Protein AF-0000000086735478 (afdb_homodimer)

InterPro domains:
  IPR001024 PLAT/LH2 domain [PS50095] (5-130)
  IPR010417 Embryo-specific ATS3 [PF06232] (2-102)
  IPR036392 PLAT/LH2 domain superfamily [SSF49723] (6-119)

Structure (mmCIF, N/CA/C/O backbone):
data_AF-0000000086735478-model_v1
#
loop_
_entity.id
_entity.type
_entity.pdbx_description
1 polymer 'PLAT domain-containing protein'
#
loop_
_atom_site.group_PDB
_atom_site.id
_atom_site.type_symbol
_atom_site.label_atom_id
_atom_site.label_alt_id
_atom_site.label_comp_id
_atom_site.label_asym_id
_atom_site.label_entity_id
_atom_site.label_seq_id
_atom_site.pdbx_PDB_ins_code
_atom_site.Cartn_x
_atom_site.Cartn_y
_atom_site.Cartn_z
_atom_site.occupancy
_atom_site.B_iso_or_equiv
_atom_site.auth_seq_id
_atom_site.auth_comp_id
_atom_site.auth_asym_id
_atom_site.auth_atom_id
_atom_site.pdbx_PDB_model_num
ATOM 1 N N . MET A 1 1 ? -0.388 16.641 -13.477 1 42.75 1 MET A N 1
ATOM 2 C CA . MET A 1 1 ? 0.413 15.422 -13.461 1 42.75 1 MET A CA 1
ATOM 3 C C . MET A 1 1 ? -0.373 14.258 -12.859 1 42.75 1 MET A C 1
ATOM 5 O O . MET A 1 1 ? -1.05 14.422 -11.844 1 42.75 1 MET A O 1
ATOM 9 N N . LYS A 1 2 ? -0.812 13.266 -13.602 1 58.34 2 LYS A N 1
ATOM 10 C CA . LYS A 1 2 ? -1.69 12.188 -13.164 1 58.34 2 LYS A CA 1
ATOM 11 C C . LYS A 1 2 ? -1.08 11.422 -11.992 1 58.34 2 LYS A C 1
ATOM 13 O O . LYS A 1 2 ? 0.085 11.023 -12.039 1 58.34 2 LYS A O 1
ATOM 18 N N . ASN A 1 3 ? -1.671 11.516 -10.867 1 76.06 3 ASN A N 1
ATOM 19 C CA . ASN A 1 3 ? -1.185 10.828 -9.68 1 76.06 3 ASN A CA 1
ATOM 20 C C . ASN A 1 3 ? -1.188 9.312 -9.859 1 76.06 3 ASN A C 1
ATOM 22 O O . ASN A 1 3 ? -2.119 8.758 -10.453 1 76.06 3 ASN A O 1
ATOM 26 N N . ASP A 1 4 ? -0.007 8.812 -9.633 1 93 4 ASP A N 1
ATOM 27 C CA . ASP A 1 4 ? 0.104 7.359 -9.688 1 93 4 ASP A CA 1
ATOM 28 C C . ASP A 1 4 ? -0.516 6.719 -8.445 1 93 4 ASP A C 1
ATOM 30 O O . ASP A 1 4 ? -0.692 7.375 -7.422 1 93 4 ASP A O 1
ATOM 34 N N . CYS A 1 5 ? -0.979 5.539 -8.672 1 98.06 5 CYS A N 1
ATOM 35 C CA . CYS A 1 5 ? -1.417 4.688 -7.57 1 98.06 5 CYS A CA 1
ATOM 36 C C . CYS A 1 5 ? -0.283 3.791 -7.09 1 98.06 5 CYS A C 1
ATOM 38 O O . CYS A 1 5 ? 0.754 3.688 -7.746 1 98.06 5 CYS A O 1
ATOM 40 N N . VAL A 1 6 ? -0.454 3.338 -5.879 1 98.62 6 VAL A N 1
ATOM 41 C CA . VAL A 1 6 ? 0.533 2.424 -5.316 1 98.62 6 VAL A CA 1
ATOM 42 C C . VAL A 1 6 ? -0.06 1.02 -5.219 1 98.62 6 VAL A C 1
ATOM 44 O O . VAL A 1 6 ? -1.221 0.854 -4.836 1 98.62 6 VAL A O 1
ATOM 47 N N . TYR A 1 7 ? 0.669 0.067 -5.602 1 98.75 7 TYR A N 1
ATOM 48 C CA . TYR A 1 7 ? 0.316 -1.345 -5.508 1 98.75 7 TYR A CA 1
ATOM 49 C C . TYR A 1 7 ? 1.282 -2.09 -4.594 1 98.75 7 TYR A C 1
ATOM 51 O O . TYR A 1 7 ? 2.5 -1.943 -4.719 1 98.75 7 TYR A O 1
ATOM 59 N N . THR A 1 8 ? 0.747 -2.803 -3.664 1 98.75 8 THR A N 1
ATOM 60 C CA . THR A 1 8 ? 1.515 -3.691 -2.799 1 98.75 8 THR A CA 1
ATOM 61 C C . THR A 1 8 ? 1.187 -5.152 -3.096 1 98.75 8 THR A C 1
ATOM 63 O O . THR A 1 8 ? 0.015 -5.527 -3.174 1 98.75 8 THR A O 1
ATOM 66 N N . LEU A 1 9 ? 2.203 -5.93 -3.303 1 98.88 9 LEU A N 1
ATOM 67 C CA . LEU A 1 9 ? 2.02 -7.344 -3.607 1 98.88 9 LEU A CA 1
ATOM 68 C C . LEU A 1 9 ? 2.697 -8.219 -2.559 1 98.88 9 LEU A C 1
ATOM 70 O O . LEU A 1 9 ? 3.918 -8.164 -2.393 1 98.88 9 LEU A O 1
ATOM 74 N N . TYR A 1 10 ? 1.947 -9 -1.764 1 98.62 10 TYR A N 1
ATOM 75 C CA . TYR A 1 10 ? 2.477 -10.133 -1.017 1 98.62 10 TYR A CA 1
ATOM 76 C C . TYR A 1 10 ? 2.516 -11.391 -1.885 1 98.62 10 TYR A C 1
ATOM 78 O O . TYR A 1 10 ? 1.485 -11.82 -2.408 1 98.62 10 TYR A O 1
ATOM 86 N N . VAL A 1 11 ? 3.686 -11.898 -2.055 1 98.69 11 VAL A N 1
ATOM 87 C CA . VAL A 1 11 ? 3.881 -13.055 -2.916 1 98.69 11 VAL A CA 1
ATOM 88 C C . VAL A 1 11 ? 4.352 -14.25 -2.082 1 98.69 11 VAL A C 1
ATOM 90 O O . VAL A 1 11 ? 5.422 -14.203 -1.472 1 98.69 11 VAL A O 1
ATOM 93 N N . LYS A 1 12 ? 3.584 -15.281 -2.137 1 98.31 12 LYS A N 1
ATOM 94 C CA . LYS A 1 12 ? 3.916 -16.5 -1.401 1 98.31 12 LYS A CA 1
ATOM 95 C C . LYS A 1 12 ? 4.457 -17.578 -2.336 1 98.31 12 LYS A C 1
ATOM 97 O O . LYS A 1 12 ? 3.746 -18.047 -3.225 1 98.31 12 LYS A O 1
ATOM 102 N N . THR A 1 13 ? 5.738 -17.906 -2.104 1 98.5 13 THR A N 1
ATOM 103 C CA . THR A 1 13 ? 6.32 -19.062 -2.785 1 98.5 13 THR A CA 1
ATOM 104 C C . THR A 1 13 ? 6 -20.344 -2.037 1 98.5 13 THR A C 1
ATOM 106 O O . THR A 1 13 ? 6.059 -20.391 -0.806 1 98.5 13 THR A O 1
ATOM 109 N N . GLY A 1 14 ? 5.672 -21.375 -2.752 1 97.88 14 GLY A N 1
ATOM 110 C CA . GLY A 1 14 ? 5.27 -22.641 -2.143 1 97.88 14 GLY A CA 1
ATOM 111 C C . GLY A 1 14 ? 6.402 -23.344 -1.42 1 97.88 14 GLY A C 1
ATOM 112 O O . GLY A 1 14 ? 7.547 -22.875 -1.459 1 97.88 14 GLY A O 1
ATOM 113 N N . TRP A 1 15 ? 6.031 -24.453 -0.793 1 96.75 15 TRP A N 1
ATOM 114 C CA . TRP A 1 15 ? 6.961 -25.172 0.061 1 96.75 15 TRP A CA 1
ATOM 115 C C . TRP A 1 15 ? 7.527 -26.391 -0.664 1 96.75 15 TRP A C 1
ATOM 117 O O . TRP A 1 15 ? 8.305 -27.156 -0.091 1 96.75 15 TRP A O 1
ATOM 127 N N . MET A 1 16 ? 7.117 -26.547 -1.842 1 95.31 16 MET A N 1
ATOM 128 C CA . MET A 1 16 ? 7.594 -27.719 -2.582 1 95.31 16 MET A CA 1
ATOM 129 C C . MET A 1 16 ? 9.102 -27.656 -2.781 1 95.31 16 MET A C 1
ATOM 131 O O . MET A 1 16 ? 9.688 -26.578 -2.773 1 95.31 16 MET A O 1
ATOM 135 N N . MET A 1 17 ? 9.695 -28.859 -2.92 1 94.44 17 MET A N 1
ATOM 136 C CA . MET A 1 17 ? 11.125 -28.922 -3.186 1 94.44 17 MET A CA 1
ATOM 137 C C . MET A 1 17 ? 11.477 -28.141 -4.445 1 94.44 17 MET A C 1
ATOM 139 O O . MET A 1 17 ? 10.812 -28.266 -5.473 1 94.44 17 MET A O 1
ATOM 143 N N . LYS A 1 18 ? 12.484 -27.281 -4.348 1 94.81 18 LYS A N 1
ATOM 144 C CA . LYS A 1 18 ? 13.031 -26.5 -5.457 1 94.81 18 LYS A CA 1
ATOM 145 C C . LYS A 1 18 ? 12.008 -25.5 -5.973 1 94.81 18 LYS A C 1
ATOM 147 O O . LYS A 1 18 ? 12 -25.172 -7.16 1 94.81 18 LYS A O 1
ATOM 152 N N . ALA A 1 19 ? 11.07 -25.125 -5.098 1 97.38 19 ALA A N 1
ATOM 153 C CA . ALA A 1 19 ? 9.984 -24.234 -5.504 1 97.38 19 ALA A CA 1
ATOM 154 C C . ALA A 1 19 ? 10.484 -22.812 -5.715 1 97.38 19 ALA A C 1
ATOM 156 O O . ALA A 1 19 ? 9.773 -21.969 -6.262 1 97.38 19 ALA A O 1
ATOM 157 N N . GLY A 1 20 ? 11.703 -22.438 -5.23 1 97.81 20 GLY A N 1
ATOM 158 C CA . GLY A 1 20 ? 12.234 -21.094 -5.34 1 97.81 20 GLY A CA 1
ATOM 159 C C . GLY A 1 20 ? 12.867 -20.812 -6.691 1 97.81 20 GLY A C 1
ATOM 160 O O . GLY A 1 20 ? 13.133 -21.734 -7.465 1 97.81 20 GLY A O 1
ATOM 161 N N . THR A 1 21 ? 13.062 -19.5 -6.957 1 97.69 21 THR A N 1
ATOM 162 C CA . THR A 1 21 ? 13.688 -19.125 -8.219 1 97.69 21 THR A CA 1
ATOM 163 C C . THR A 1 21 ? 14.508 -17.859 -8.062 1 97.69 21 THR A C 1
ATOM 165 O O . THR A 1 21 ? 14.258 -17.062 -7.152 1 97.69 21 THR A O 1
ATOM 168 N N . ASP A 1 22 ? 15.438 -17.734 -8.945 1 96.81 22 ASP A N 1
ATOM 169 C CA . ASP A 1 22 ? 16.141 -16.469 -9.102 1 96.81 22 ASP A CA 1
ATOM 170 C C . ASP A 1 22 ? 15.82 -15.812 -10.438 1 96.81 22 ASP A C 1
ATOM 172 O O . ASP A 1 22 ? 16.453 -14.828 -10.828 1 96.81 22 ASP A O 1
ATOM 176 N N . SER A 1 23 ? 14.852 -16.391 -11.133 1 97.94 23 SER A N 1
ATOM 177 C CA . SER A 1 23 ? 14.43 -15.836 -12.414 1 97.94 23 SER A CA 1
ATOM 178 C C . SER A 1 23 ? 13.766 -14.477 -12.234 1 97.94 23 SER A C 1
ATOM 180 O O . SER A 1 23 ? 13.375 -14.109 -11.125 1 97.94 23 SER A O 1
ATOM 182 N N . ARG A 1 24 ? 13.672 -13.766 -13.352 1 97.75 24 ARG A N 1
ATOM 183 C CA . ARG A 1 24 ? 12.961 -12.492 -13.359 1 97.75 24 ARG A CA 1
ATOM 184 C C . ARG A 1 24 ? 11.453 -12.711 -13.445 1 97.75 24 ARG A C 1
ATOM 186 O O . ARG A 1 24 ? 10.977 -13.445 -14.312 1 97.75 24 ARG A O 1
ATOM 193 N N . ILE A 1 25 ? 10.789 -12.078 -12.516 1 98.69 25 ILE A N 1
ATOM 194 C CA . ILE A 1 25 ? 9.344 -12.211 -12.461 1 98.69 25 ILE A CA 1
ATOM 195 C C . ILE A 1 25 ? 8.688 -10.898 -12.883 1 98.69 25 ILE A C 1
ATOM 197 O O . ILE A 1 25 ? 9.031 -9.836 -12.375 1 98.69 25 ILE A O 1
ATOM 201 N N . SER A 1 26 ? 7.77 -10.938 -13.828 1 98.88 26 SER A N 1
ATOM 202 C CA . SER A 1 26 ? 6.977 -9.781 -14.242 1 98.88 26 SER A CA 1
ATOM 203 C C . SER A 1 26 ? 5.492 -10.008 -13.969 1 98.88 26 SER A C 1
ATOM 205 O O . SER A 1 26 ? 5.035 -11.148 -13.898 1 98.88 26 SER A O 1
ATOM 207 N N . VAL A 1 27 ? 4.773 -8.891 -13.828 1 98.94 27 VAL A N 1
ATOM 208 C CA . VAL A 1 27 ? 3.355 -8.953 -13.484 1 98.94 27 VAL A CA 1
ATOM 209 C C . VAL A 1 27 ? 2.576 -7.945 -14.32 1 98.94 27 VAL A C 1
ATOM 211 O O . VAL A 1 27 ? 3.037 -6.82 -14.539 1 98.94 27 VAL A O 1
ATOM 214 N N . VAL A 1 28 ? 1.463 -8.367 -14.758 1 98.88 28 VAL A N 1
ATOM 215 C CA . VAL A 1 28 ? 0.445 -7.457 -15.281 1 98.88 28 VAL A CA 1
ATOM 216 C C . VAL A 1 28 ? -0.828 -7.578 -14.445 1 98.88 28 VAL A C 1
ATOM 218 O O . VAL A 1 28 ? -1.359 -8.68 -14.266 1 98.88 28 VAL A O 1
ATOM 221 N N . LEU A 1 29 ? -1.268 -6.48 -13.969 1 98.81 29 LEU A N 1
ATOM 222 C CA . LEU A 1 29 ? -2.555 -6.395 -13.289 1 98.81 29 LEU A CA 1
ATOM 223 C C . LEU A 1 29 ? -3.594 -5.715 -14.172 1 98.81 29 LEU A C 1
ATOM 225 O O . LEU A 1 29 ? -3.285 -4.746 -14.867 1 98.81 29 LEU A O 1
ATOM 229 N N . GLY A 1 30 ? -4.785 -6.242 -14.086 1 98.38 30 GLY A N 1
ATOM 230 C CA . GLY A 1 30 ? -5.871 -5.652 -14.852 1 98.38 30 GLY A CA 1
ATOM 231 C C . GLY A 1 30 ? -7.145 -5.469 -14.039 1 98.38 30 GLY A C 1
ATOM 232 O O . GLY A 1 30 ? -7.352 -6.148 -13.039 1 98.38 30 GLY A O 1
ATOM 233 N N . ASP A 1 31 ? -7.965 -4.465 -14.523 1 97.19 31 ASP A N 1
ATOM 234 C CA . ASP A 1 31 ? -9.273 -4.258 -13.914 1 97.19 31 ASP A CA 1
ATOM 235 C C . ASP A 1 31 ? -10.398 -4.613 -14.875 1 97.19 31 ASP A C 1
ATOM 237 O O . ASP A 1 31 ? -10.141 -5.098 -15.984 1 97.19 31 ASP A O 1
ATOM 241 N N . SER A 1 32 ? -11.664 -4.48 -14.438 1 95.94 32 SER A N 1
ATOM 242 C CA . SER A 1 32 ? -12.828 -4.906 -15.203 1 95.94 32 SER A CA 1
ATOM 243 C C . SER A 1 32 ? -13.109 -3.953 -16.359 1 95.94 32 SER A C 1
ATOM 245 O O . SER A 1 32 ? -13.906 -4.266 -17.25 1 95.94 32 SER A O 1
ATOM 247 N N . PHE A 1 33 ? -12.398 -2.822 -16.359 1 95.75 33 PHE A N 1
ATOM 248 C CA . PHE A 1 33 ? -12.609 -1.829 -17.406 1 95.75 33 PHE A CA 1
ATOM 249 C C . PHE A 1 33 ? -11.594 -1.992 -18.531 1 95.75 33 PHE A C 1
ATOM 251 O O . PHE A 1 33 ? -11.562 -1.201 -19.469 1 95.75 33 PHE A O 1
ATOM 258 N N . GLY A 1 34 ? -10.703 -2.928 -18.375 1 95.88 34 GLY A N 1
ATOM 259 C CA . GLY A 1 34 ? -9.727 -3.207 -19.422 1 95.88 34 GLY A CA 1
ATOM 260 C C . GLY A 1 34 ? -8.43 -2.443 -19.25 1 95.88 34 GLY A C 1
ATOM 261 O O . GLY A 1 34 ? -7.555 -2.484 -20.109 1 95.88 34 GLY A O 1
ATOM 262 N N . ARG A 1 35 ? -8.312 -1.727 -18.188 1 97.75 35 ARG A N 1
ATOM 263 C CA . ARG A 1 35 ? -7.07 -1.024 -17.891 1 97.75 35 ARG A CA 1
ATOM 264 C C . ARG A 1 35 ? -6.066 -1.948 -17.203 1 97.75 35 ARG A C 1
ATOM 266 O O . ARG A 1 35 ? -6.453 -2.951 -16.594 1 97.75 35 ARG A O 1
ATOM 273 N N . SER A 1 36 ? -4.738 -1.587 -17.297 1 98.19 36 SER A N 1
ATOM 274 C CA . SER A 1 36 ? -3.742 -2.504 -16.75 1 98.19 36 SER A CA 1
ATOM 275 C C . SER A 1 36 ? -2.537 -1.748 -16.203 1 98.19 36 SER A C 1
ATOM 277 O O . SER A 1 36 ? -2.33 -0.577 -16.531 1 98.19 36 SER A O 1
ATOM 279 N N . VAL A 1 37 ? -1.836 -2.365 -15.289 1 98.25 37 VAL A N 1
ATOM 280 C CA . VAL A 1 37 ? -0.531 -1.964 -14.781 1 98.25 37 VAL A CA 1
ATOM 281 C C . VAL A 1 37 ? 0.503 -3.043 -15.094 1 98.25 37 VAL A C 1
ATOM 283 O O . VAL A 1 37 ? 0.278 -4.227 -14.828 1 98.25 37 VAL A O 1
ATOM 286 N N . TRP A 1 38 ? 1.574 -2.604 -15.703 1 98.5 38 TRP A N 1
ATOM 287 C CA . TRP A 1 38 ? 2.645 -3.537 -16.031 1 98.5 38 TRP A CA 1
ATOM 288 C C . TRP A 1 38 ? 3.848 -3.334 -15.125 1 98.5 38 TRP A C 1
ATOM 290 O O . TRP A 1 38 ? 4.359 -2.219 -15 1 98.5 38 TRP A O 1
ATOM 300 N N . ILE A 1 39 ? 4.297 -4.434 -14.469 1 98.5 39 ILE A N 1
ATOM 301 C CA . ILE A 1 39 ? 5.496 -4.484 -13.641 1 98.5 39 ILE A CA 1
ATOM 302 C C . ILE A 1 39 ? 6.531 -5.402 -14.289 1 98.5 39 ILE A C 1
ATOM 304 O O . ILE A 1 39 ? 6.523 -6.613 -14.07 1 98.5 39 ILE A O 1
ATOM 308 N N . PRO A 1 40 ? 7.492 -4.824 -14.969 1 98.38 40 PRO A N 1
ATOM 309 C CA . PRO A 1 40 ? 8.375 -5.652 -15.781 1 98.38 40 PRO A CA 1
ATOM 310 C C . PRO A 1 40 ? 9.336 -6.496 -14.945 1 98.38 40 PRO A C 1
ATOM 312 O O . PRO A 1 40 ? 9.789 -7.551 -15.391 1 98.38 40 PRO A O 1
ATOM 315 N N . GLU A 1 41 ? 9.719 -5.992 -13.797 1 98.44 41 GLU A N 1
ATOM 316 C CA . GLU A 1 41 ? 10.594 -6.695 -12.867 1 98.44 41 GLU A CA 1
ATOM 317 C C . GLU A 1 41 ? 10.156 -6.469 -11.422 1 98.44 41 GLU A C 1
ATOM 319 O O . GLU A 1 41 ? 10.438 -5.418 -10.836 1 98.44 41 GLU A O 1
ATOM 324 N N . LEU A 1 42 ? 9.539 -7.492 -10.844 1 98.62 42 LEU A N 1
ATOM 325 C CA . LEU A 1 42 ?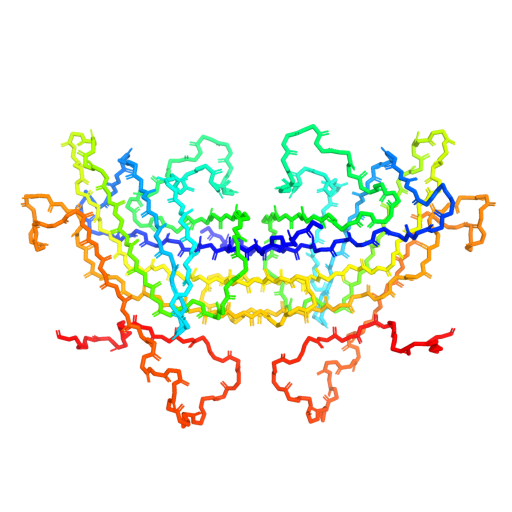 8.883 -7.348 -9.547 1 98.62 42 LEU A CA 1
ATOM 326 C C . LEU A 1 42 ? 9.898 -7.023 -8.453 1 98.62 42 LEU A C 1
ATOM 328 O O . LEU A 1 42 ? 9.609 -6.238 -7.551 1 98.62 42 LEU A O 1
ATOM 332 N N . ARG A 1 43 ? 11.125 -7.516 -8.555 1 97.94 43 ARG A N 1
ATOM 333 C CA . ARG A 1 43 ? 12.148 -7.289 -7.543 1 97.94 43 ARG A CA 1
ATOM 334 C C . ARG A 1 43 ? 12.484 -5.809 -7.422 1 97.94 43 ARG A C 1
ATOM 336 O O . ARG A 1 43 ? 12.914 -5.344 -6.363 1 97.94 43 ARG A O 1
ATOM 343 N N . SER A 1 44 ? 12.344 -5.078 -8.492 1 97 44 SER A N 1
ATOM 344 C CA . SER A 1 44 ? 12.625 -3.648 -8.461 1 97 44 SER A CA 1
ATOM 345 C C . SER A 1 44 ? 11.688 -2.924 -7.5 1 97 44 SER A C 1
ATOM 347 O O . SER A 1 44 ? 11.953 -1.788 -7.102 1 97 44 SER A O 1
ATOM 349 N N . TRP A 1 45 ? 10.578 -3.611 -7.117 1 98.06 45 TRP A N 1
ATOM 350 C CA . TRP A 1 45 ? 9.609 -3.07 -6.164 1 98.06 45 TRP A CA 1
ATOM 351 C C . TRP A 1 45 ? 9.812 -3.678 -4.781 1 98.06 45 TRP A C 1
ATOM 353 O O . TRP A 1 45 ? 8.961 -3.529 -3.898 1 98.06 45 TRP A O 1
ATOM 363 N N . GLY A 1 46 ? 10.891 -4.367 -4.547 1 97.88 46 GLY A N 1
ATOM 364 C CA . GLY A 1 46 ? 11.086 -5.125 -3.32 1 97.88 46 GLY A CA 1
ATOM 365 C C . GLY A 1 46 ? 11.172 -4.25 -2.084 1 97.88 46 GLY A C 1
ATOM 366 O O . GLY A 1 46 ? 11.836 -3.211 -2.1 1 97.88 46 GLY A O 1
ATOM 367 N N . LEU A 1 47 ? 10.523 -4.758 -0.975 1 97.44 47 LEU A N 1
ATOM 368 C CA . LEU A 1 47 ? 10.57 -4.035 0.292 1 97.44 47 LEU A CA 1
ATOM 369 C C . LEU A 1 47 ? 11.312 -4.84 1.351 1 97.44 47 LEU A C 1
ATOM 371 O O . LEU A 1 47 ? 11.391 -4.426 2.51 1 97.44 47 LEU A O 1
ATOM 375 N N . MET A 1 48 ? 11.805 -5.98 0.965 1 96.56 48 MET A N 1
ATOM 376 C CA . MET A 1 48 ? 12.547 -6.789 1.929 1 96.56 48 MET A CA 1
ATOM 377 C C . MET A 1 48 ? 13.898 -6.156 2.236 1 96.56 48 MET A C 1
ATOM 379 O O . MET A 1 48 ? 14.391 -5.324 1.473 1 96.56 48 MET A O 1
ATOM 383 N N . PRO A 1 49 ? 14.414 -6.531 3.393 1 91.88 49 PRO A N 1
ATOM 384 C CA . PRO A 1 49 ? 15.727 -5.965 3.727 1 91.88 49 PRO A CA 1
ATOM 385 C C . PRO A 1 49 ? 16.781 -6.258 2.664 1 91.88 49 PRO A C 1
ATOM 387 O O . PRO A 1 49 ? 16.578 -7.129 1.813 1 91.88 49 PRO A O 1
ATOM 390 N N . TYR A 1 50 ? 17.797 -5.57 2.891 1 89.69 50 TYR A N 1
ATOM 391 C CA . TYR A 1 50 ? 18.938 -5.719 1.981 1 89.69 50 TYR A CA 1
ATOM 392 C C . TYR A 1 50 ? 19.422 -7.164 1.947 1 89.69 50 TYR A C 1
ATOM 394 O O . TYR A 1 50 ? 19.469 -7.832 2.982 1 89.69 50 TYR A O 1
ATOM 402 N N . ALA A 1 51 ? 19.797 -7.703 0.803 1 92.19 51 ALA A N 1
ATOM 403 C CA . ALA A 1 51 ? 20.422 -9 0.562 1 92.19 51 ALA A CA 1
ATOM 404 C C . ALA A 1 51 ? 19.375 -10.125 0.619 1 92.19 51 ALA A C 1
ATOM 406 O O . ALA A 1 51 ? 19.734 -11.305 0.521 1 92.19 51 ALA A O 1
ATOM 407 N N . HIS A 1 52 ? 18.109 -9.711 0.944 1 94.88 52 HIS A N 1
ATOM 408 C CA . HIS A 1 52 ? 17.078 -10.734 0.937 1 94.88 52 HIS A CA 1
ATOM 409 C C . HIS A 1 52 ? 17.047 -11.484 -0.392 1 94.88 52 HIS A C 1
ATOM 411 O O . HIS A 1 52 ? 17.141 -10.867 -1.457 1 94.88 52 HIS A O 1
ATOM 417 N N . ASP A 1 53 ? 16.969 -12.805 -0.34 1 96.56 53 ASP A N 1
ATOM 418 C CA . ASP A 1 53 ? 16.812 -13.625 -1.534 1 96.56 53 ASP A CA 1
ATOM 419 C C . ASP A 1 53 ? 15.336 -13.891 -1.832 1 96.56 53 ASP A C 1
ATOM 421 O O . ASP A 1 53 ? 14.719 -14.758 -1.207 1 96.56 53 ASP A O 1
ATOM 425 N N . TYR A 1 54 ? 14.812 -13.188 -2.777 1 97.44 54 TYR A N 1
ATOM 426 C CA . TYR A 1 54 ? 13.383 -13.227 -3.086 1 97.44 54 TYR A CA 1
ATOM 427 C C . TYR A 1 54 ? 12.992 -14.562 -3.713 1 97.44 54 TYR A C 1
ATOM 429 O O . TYR A 1 54 ? 13.844 -15.258 -4.285 1 97.44 54 TYR A O 1
ATOM 437 N N . PHE A 1 55 ? 11.688 -14.938 -3.568 1 98.19 55 PHE A N 1
ATOM 438 C CA . PHE A 1 55 ? 11.008 -16.047 -4.234 1 98.19 55 PHE A CA 1
ATOM 439 C C . PHE A 1 55 ? 11.609 -17.375 -3.816 1 98.19 55 PHE A C 1
ATOM 441 O O . PHE A 1 55 ? 11.641 -18.328 -4.609 1 98.19 55 PHE A O 1
ATOM 448 N N . GLU A 1 56 ? 12.258 -17.422 -2.678 1 97.62 56 GLU A N 1
ATOM 449 C CA . GLU A 1 56 ? 12.758 -18.688 -2.164 1 97.62 56 GLU A CA 1
ATOM 450 C C . GLU A 1 56 ? 11.617 -19.547 -1.618 1 97.62 56 GLU A C 1
ATOM 452 O O . GLU A 1 56 ? 10.57 -19.031 -1.224 1 97.62 56 GLU A O 1
ATOM 457 N N . ARG A 1 57 ? 11.883 -20.766 -1.573 1 97.31 57 ARG A N 1
ATOM 458 C CA . ARG A 1 57 ? 10.906 -21.75 -1.093 1 97.31 57 ARG A CA 1
ATOM 459 C C . ARG A 1 57 ? 10.328 -21.328 0.255 1 97.31 57 ARG A C 1
ATOM 461 O O . ARG A 1 57 ? 11.078 -21.062 1.2 1 97.31 57 ARG A O 1
ATOM 468 N N . GLY A 1 58 ? 9 -21.266 0.286 1 97.44 58 GLY A N 1
ATOM 469 C CA . GLY A 1 58 ? 8.305 -21 1.536 1 97.44 58 GLY A CA 1
ATOM 470 C C . GLY A 1 58 ? 8.258 -19.516 1.891 1 97.44 58 GLY A C 1
ATOM 471 O O . GLY A 1 58 ? 7.562 -19.125 2.824 1 97.44 58 GLY A O 1
ATOM 472 N N . ASN A 1 59 ? 8.969 -18.688 1.133 1 96.81 59 ASN A N 1
ATOM 473 C CA . ASN A 1 59 ? 9.07 -17.266 1.458 1 96.81 59 ASN A CA 1
ATOM 474 C C . ASN A 1 59 ? 7.75 -16.547 1.216 1 96.81 59 ASN A C 1
ATOM 476 O O . ASN A 1 59 ? 7.004 -16.891 0.302 1 96.81 59 ASN A O 1
ATOM 480 N N . LEU A 1 60 ? 7.418 -15.688 2.066 1 97.94 60 LEU A N 1
ATOM 481 C CA . LEU A 1 60 ? 6.477 -14.602 1.801 1 97.94 60 LEU A CA 1
ATOM 482 C C . LEU A 1 60 ? 7.215 -13.289 1.558 1 97.94 60 LEU A C 1
ATOM 484 O O . LEU A 1 60 ? 7.742 -12.688 2.494 1 97.94 60 LEU A O 1
ATOM 488 N N . ASP A 1 61 ? 7.273 -12.836 0.331 1 98.12 61 ASP A N 1
ATOM 489 C CA . ASP A 1 61 ? 7.945 -11.602 -0.055 1 98.12 61 ASP A CA 1
ATOM 490 C C . ASP A 1 61 ? 6.938 -10.477 -0.276 1 98.12 61 ASP A C 1
ATOM 492 O O . ASP A 1 61 ? 5.793 -10.727 -0.654 1 98.12 61 ASP A O 1
ATOM 496 N N . VAL A 1 62 ? 7.391 -9.273 -0.064 1 98.5 62 VAL A N 1
ATOM 497 C CA . VAL A 1 62 ? 6.48 -8.156 -0.288 1 98.5 62 VAL A CA 1
ATOM 498 C C . VAL A 1 62 ? 7.152 -7.109 -1.177 1 98.5 62 VAL A C 1
ATOM 500 O O . VAL A 1 62 ? 8.359 -6.879 -1.068 1 98.5 62 VAL A O 1
ATOM 503 N N . PHE A 1 63 ? 6.402 -6.531 -2.02 1 98.56 63 PHE A N 1
ATOM 504 C CA . PHE A 1 63 ? 6.785 -5.539 -3.018 1 98.56 63 PHE A CA 1
ATOM 505 C C . PHE A 1 63 ? 5.824 -4.355 -2.998 1 98.56 63 PHE A C 1
ATOM 507 O O . PHE A 1 63 ? 4.633 -4.52 -2.732 1 98.56 63 PHE A O 1
ATOM 514 N N . SER A 1 64 ? 6.332 -3.209 -3.342 1 98.56 64 SER A N 1
ATOM 515 C CA . SER A 1 64 ? 5.473 -2.037 -3.477 1 98.56 64 SER A CA 1
ATOM 516 C C . SER A 1 64 ? 6.051 -1.04 -4.477 1 98.56 64 SER A C 1
ATOM 518 O O . SER A 1 64 ? 7.262 -0.802 -4.496 1 98.56 64 SER A O 1
ATOM 520 N N . GLY A 1 65 ? 5.164 -0.515 -5.273 1 98.06 65 GLY A N 1
ATOM 521 C CA . GLY A 1 65 ? 5.594 0.438 -6.285 1 98.06 65 GLY A CA 1
ATOM 522 C C . GLY A 1 65 ? 4.445 1.224 -6.887 1 98.06 65 GLY A C 1
ATOM 523 O O . GLY A 1 65 ? 3.279 0.967 -6.578 1 98.06 65 GLY A O 1
ATOM 524 N N . ARG A 1 66 ? 4.801 2.133 -7.711 1 97.94 66 ARG A N 1
ATOM 525 C CA . ARG A 1 66 ? 3.824 3.012 -8.344 1 97.94 66 ARG A CA 1
ATOM 526 C C . ARG A 1 66 ? 3.449 2.5 -9.734 1 97.94 66 ARG A C 1
ATOM 528 O O . ARG A 1 66 ? 4.285 1.934 -10.438 1 97.94 66 ARG A O 1
ATOM 535 N N . GLY A 1 67 ? 2.227 2.674 -10.086 1 97.25 67 GLY A N 1
ATOM 536 C CA . GLY A 1 67 ? 1.685 2.428 -11.414 1 97.25 67 GLY A CA 1
ATOM 537 C C . GLY A 1 67 ? 0.455 3.262 -11.719 1 97.25 67 GLY A C 1
ATOM 538 O O . GLY A 1 67 ? -0.084 3.93 -10.836 1 97.25 67 GLY A O 1
ATOM 539 N N . SER A 1 68 ? 0.121 3.215 -12.984 1 96.75 68 SER A N 1
ATOM 540 C CA . SER A 1 68 ? -1.092 3.93 -13.375 1 96.75 68 SER A CA 1
ATOM 541 C C . SER A 1 68 ? -2.285 3.49 -12.531 1 96.75 68 SER A C 1
ATOM 543 O O . SER A 1 68 ? -2.381 2.324 -12.141 1 96.75 68 SER A O 1
ATOM 545 N N . CYS A 1 69 ? -3.182 4.488 -12.305 1 96.94 69 CYS A N 1
ATOM 546 C CA . CYS A 1 69 ? -4.383 4.152 -11.539 1 96.94 69 CYS A CA 1
ATOM 547 C C . CYS A 1 69 ? -5.383 3.4 -12.406 1 96.94 69 CYS A C 1
ATOM 549 O O . CYS A 1 69 ? -5.797 3.895 -13.461 1 96.94 69 CYS A O 1
ATOM 551 N N . ILE A 1 70 ? -5.699 2.246 -11.945 1 96.69 70 ILE A N 1
ATOM 552 C CA . ILE A 1 70 ? -6.773 1.462 -12.555 1 96.69 70 ILE A CA 1
ATOM 553 C C . ILE A 1 70 ? -7.859 1.192 -11.516 1 96.69 70 ILE A C 1
ATOM 555 O O . ILE A 1 70 ? -7.789 1.69 -10.391 1 96.69 70 ILE A O 1
ATOM 559 N N . GLY A 1 71 ? -8.938 0.52 -11.906 1 93.81 71 GLY A N 1
ATOM 560 C CA . GLY A 1 71 ? -9.883 0.037 -10.906 1 93.81 71 GLY A CA 1
ATOM 561 C C . GLY A 1 71 ? -9.32 -1.073 -10.039 1 93.81 71 GLY A C 1
ATOM 562 O O . GLY A 1 71 ? -8.125 -1.356 -10.086 1 93.81 71 GLY A O 1
ATOM 563 N N . SER A 1 72 ? -10.117 -1.619 -9.203 1 93.81 72 SER A N 1
ATOM 564 C CA . SER A 1 72 ? -9.672 -2.75 -8.391 1 93.81 72 SER A CA 1
ATOM 565 C C . SER A 1 72 ? -9.117 -3.871 -9.266 1 93.81 72 SER A C 1
ATOM 567 O O . SER A 1 72 ? -9.805 -4.348 -10.18 1 93.81 72 SER A O 1
ATOM 569 N N . PRO A 1 73 ? -7.883 -4.215 -9.047 1 97.06 73 PRO A N 1
ATOM 570 C CA . PRO A 1 73 ? -7.34 -5.305 -9.867 1 97.06 73 PRO A CA 1
ATOM 571 C C . PRO A 1 73 ? -8.148 -6.594 -9.742 1 97.06 73 PRO A C 1
ATOM 573 O O . PRO A 1 73 ? -8.492 -7.008 -8.633 1 97.06 73 PRO A O 1
ATOM 576 N N . CYS A 1 74 ? -8.484 -7.203 -10.867 1 97.81 74 CYS A N 1
ATOM 577 C CA . CYS A 1 74 ? -9.227 -8.461 -10.836 1 97.81 74 CYS A CA 1
ATOM 578 C C . CYS A 1 74 ? -8.633 -9.461 -11.82 1 97.81 74 CYS A C 1
ATOM 580 O O . CYS A 1 74 ? -9.141 -10.578 -11.953 1 97.81 74 CYS A O 1
ATOM 582 N N . ARG A 1 75 ? -7.602 -9.078 -12.469 1 98.44 75 ARG A N 1
ATOM 583 C CA . ARG A 1 75 ? -6.883 -9.938 -13.391 1 98.44 75 ARG A CA 1
ATOM 584 C C . ARG A 1 75 ? -5.383 -9.914 -13.125 1 98.44 75 ARG A C 1
ATOM 586 O O . ARG A 1 75 ? -4.816 -8.852 -12.852 1 98.44 75 ARG A O 1
ATOM 593 N N . LEU A 1 76 ? -4.781 -11.109 -13.266 1 98.81 76 LEU A N 1
ATOM 594 C CA . LEU A 1 76 ? -3.348 -11.25 -13.039 1 98.81 76 LEU A CA 1
ATOM 595 C C . LEU A 1 76 ? -2.701 -12.07 -14.156 1 98.81 76 LEU A C 1
ATOM 597 O O . LEU A 1 76 ? -3.203 -13.133 -14.523 1 98.81 76 LEU A O 1
ATOM 601 N N . ASN A 1 77 ? -1.679 -11.523 -14.742 1 98.88 77 ASN A N 1
ATOM 602 C CA . ASN A 1 77 ? -0.723 -12.273 -15.547 1 98.88 77 ASN A CA 1
ATOM 603 C C . ASN A 1 77 ? 0.658 -12.297 -14.898 1 98.88 77 ASN A C 1
ATOM 605 O O . ASN A 1 77 ? 1.312 -11.266 -14.773 1 98.88 77 ASN A O 1
ATOM 609 N N . LEU A 1 78 ? 1.053 -13.461 -14.461 1 98.88 78 LEU A N 1
ATOM 610 C CA . LEU A 1 78 ? 2.332 -13.688 -13.805 1 98.88 78 LEU A CA 1
ATOM 611 C C . LEU A 1 78 ? 3.291 -14.438 -14.719 1 98.88 78 LEU A C 1
ATOM 613 O O . LEU A 1 78 ? 2.953 -15.508 -15.234 1 98.88 78 LEU A O 1
ATOM 617 N N . THR A 1 79 ? 4.488 -13.844 -14.898 1 98.88 79 THR A N 1
ATOM 618 C CA . THR A 1 79 ? 5.406 -14.469 -15.844 1 98.88 79 THR A CA 1
ATOM 619 C C . THR A 1 79 ? 6.809 -14.57 -15.258 1 98.88 79 THR A C 1
ATOM 621 O O . THR A 1 79 ? 7.332 -13.594 -14.711 1 98.88 79 THR A O 1
ATOM 624 N N . SER A 1 80 ? 7.375 -15.75 -15.312 1 98.62 80 SER A N 1
ATOM 625 C CA . SER A 1 80 ? 8.805 -15.953 -15.102 1 98.62 80 SER A CA 1
ATOM 626 C C . SER A 1 80 ? 9.562 -15.969 -16.422 1 98.62 80 SER A C 1
ATOM 628 O O . SER A 1 80 ? 9.094 -16.547 -17.406 1 98.62 80 SER A O 1
ATOM 630 N N . ASP A 1 81 ? 10.703 -15.367 -16.469 1 98 81 ASP A N 1
ATOM 631 C CA . ASP A 1 81 ? 11.43 -15.398 -17.734 1 98 81 ASP A CA 1
ATOM 632 C C . ASP A 1 81 ? 12.219 -16.688 -17.891 1 98 81 ASP A C 1
ATOM 634 O O . ASP A 1 81 ? 12.875 -16.906 -18.906 1 98 81 ASP A O 1
ATOM 638 N N . GLY A 1 82 ? 12.289 -17.453 -16.844 1 96.19 82 GLY A N 1
ATOM 639 C CA . GLY A 1 82 ? 12.922 -18.766 -16.906 1 96.19 82 GLY A CA 1
ATOM 640 C C . GLY A 1 82 ? 14.43 -18.688 -17.016 1 96.19 82 GLY A C 1
ATOM 641 O O . GLY A 1 82 ? 15.07 -19.641 -17.484 1 96.19 82 GLY A O 1
ATOM 642 N N . SER A 1 83 ? 15.023 -17.641 -16.594 1 93.06 83 SER A N 1
ATOM 643 C CA . SER A 1 83 ? 16.438 -17.406 -16.859 1 93.06 83 SER A CA 1
ATOM 644 C C . SER A 1 83 ? 17.328 -18.172 -15.883 1 93.06 83 SER A C 1
ATOM 646 O O . SER A 1 83 ? 18.516 -18.344 -16.125 1 93.06 83 SER A O 1
ATOM 648 N N . ASP A 1 84 ? 16.766 -18.594 -14.828 1 87.69 84 ASP A N 1
ATOM 649 C CA . ASP A 1 84 ? 17.547 -19.312 -13.828 1 87.69 84 ASP A CA 1
ATOM 650 C C . ASP A 1 84 ? 17.797 -20.75 -14.266 1 87.69 84 ASP A C 1
ATOM 652 O O . ASP A 1 84 ? 17.016 -21.312 -15.047 1 87.69 84 ASP A O 1
ATOM 656 N N . ARG A 1 85 ? 18.938 -21.438 -13.938 1 84.31 85 ARG A N 1
ATOM 657 C CA . ARG A 1 85 ? 19.25 -22.828 -14.273 1 84.31 85 ARG A CA 1
ATOM 658 C C . ARG A 1 85 ? 18.156 -23.766 -13.758 1 84.31 85 ARG A C 1
ATOM 660 O O . ARG A 1 85 ? 17.656 -24.609 -14.508 1 84.31 85 ARG A O 1
ATOM 667 N N . HIS A 1 86 ? 17.766 -23.75 -12.5 1 84.25 86 HIS A N 1
ATOM 668 C CA . HIS A 1 86 ? 16.594 -24.406 -11.945 1 84.25 86 HIS A CA 1
ATOM 669 C C . HIS A 1 86 ? 15.43 -23.422 -11.812 1 84.25 86 HIS A C 1
ATOM 671 O O . HIS A 1 86 ? 15.031 -23.078 -10.695 1 84.25 86 HIS A O 1
ATOM 677 N N . HIS A 1 87 ? 14.781 -23.297 -13.008 1 88.12 87 HIS A N 1
ATOM 678 C CA . HIS A 1 87 ? 14.023 -22.062 -13.148 1 88.12 87 HIS A CA 1
ATOM 679 C C . HIS A 1 87 ? 12.609 -22.234 -12.602 1 88.12 87 HIS A C 1
ATOM 681 O O . HIS A 1 87 ? 11.844 -21.266 -12.547 1 88.12 87 HIS A O 1
ATOM 687 N N . GLY A 1 88 ? 12.273 -23.5 -12.227 1 95.38 88 GLY A N 1
ATOM 688 C CA . GLY A 1 88 ? 10.914 -23.656 -11.727 1 95.38 88 GLY A CA 1
ATOM 689 C C . GLY A 1 88 ? 10.617 -22.812 -10.508 1 95.38 88 GLY A C 1
ATOM 690 O O . GLY A 1 88 ? 11.469 -22.641 -9.641 1 95.38 88 GLY A O 1
ATOM 691 N N . TRP A 1 89 ? 9.523 -22.328 -10.531 1 98.5 89 TRP A N 1
ATOM 692 C CA . TRP A 1 89 ? 9.023 -21.547 -9.398 1 98.5 89 TRP A CA 1
ATOM 693 C C . TRP A 1 89 ? 7.582 -21.922 -9.078 1 98.5 89 TRP A C 1
ATOM 695 O O . TRP A 1 89 ? 6.727 -21.938 -9.969 1 98.5 89 TRP A O 1
ATOM 705 N N . TYR A 1 90 ? 7.379 -22.297 -7.891 1 98.5 90 TYR A N 1
ATOM 706 C CA . TYR A 1 90 ? 5.996 -22.531 -7.484 1 98.5 90 TYR A CA 1
ATOM 707 C C . TYR A 1 90 ? 5.441 -21.328 -6.734 1 98.5 90 TYR A C 1
ATOM 709 O O . TYR A 1 90 ? 5.891 -21.016 -5.629 1 98.5 90 TYR A O 1
ATOM 717 N N . CYS A 1 91 ? 4.453 -20.703 -7.355 1 98.5 91 CYS A N 1
ATOM 718 C CA . CYS A 1 91 ? 3.781 -19.594 -6.688 1 98.5 91 CYS A CA 1
ATOM 719 C C . CYS A 1 91 ? 2.461 -20.047 -6.074 1 98.5 91 CYS A C 1
ATOM 721 O O . CYS A 1 91 ? 1.572 -20.516 -6.785 1 98.5 91 CYS A O 1
ATOM 723 N N . ASP A 1 92 ? 2.352 -19.875 -4.797 1 97.81 92 ASP A N 1
ATOM 724 C CA . ASP A 1 92 ? 1.097 -20.188 -4.121 1 97.81 92 ASP A CA 1
ATOM 725 C C . ASP A 1 92 ? 0.041 -19.125 -4.398 1 97.81 92 ASP A C 1
ATOM 727 O O . ASP A 1 92 ? -0.945 -19.375 -5.094 1 97.81 92 ASP A O 1
ATOM 731 N N . TYR A 1 93 ? 0.269 -17.953 -3.969 1 98.12 93 TYR A N 1
ATOM 732 C CA . TYR A 1 93 ? -0.683 -16.875 -4.215 1 98.12 93 TYR A CA 1
ATOM 733 C C . TYR A 1 93 ? 0.023 -15.523 -4.27 1 98.12 93 TYR A C 1
ATOM 735 O O . TYR A 1 93 ? 1.179 -15.398 -3.857 1 98.12 93 TYR A O 1
ATOM 743 N N . ILE A 1 94 ? -0.637 -14.562 -4.797 1 98.69 94 ILE A N 1
ATOM 744 C CA . ILE A 1 94 ? -0.277 -13.156 -4.781 1 98.69 94 ILE A CA 1
ATOM 745 C C . ILE A 1 94 ? -1.448 -12.328 -4.254 1 98.69 94 ILE A C 1
ATOM 747 O O . ILE A 1 94 ? -2.547 -12.367 -4.812 1 98.69 94 ILE A O 1
ATOM 751 N N . GLU A 1 95 ? -1.267 -11.672 -3.189 1 98.38 95 GLU A N 1
ATOM 752 C CA . GLU A 1 95 ? -2.248 -10.734 -2.66 1 98.38 95 GLU A CA 1
ATOM 753 C C . GLU A 1 95 ? -1.898 -9.297 -3.041 1 98.38 95 GLU A C 1
ATOM 755 O O . GLU A 1 95 ? -0.844 -8.789 -2.658 1 98.38 95 GLU A O 1
ATOM 760 N N . VAL A 1 96 ? -2.789 -8.633 -3.762 1 98.62 96 VAL A N 1
ATOM 761 C CA . VAL A 1 96 ? -2.547 -7.289 -4.277 1 98.62 96 VAL A CA 1
ATOM 762 C C . VAL A 1 96 ? -3.428 -6.289 -3.535 1 98.62 96 VAL A C 1
ATOM 764 O O . VAL A 1 96 ? -4.641 -6.484 -3.422 1 98.62 96 VAL A O 1
ATOM 767 N N . THR A 1 97 ? -2.828 -5.312 -3.002 1 97.81 97 THR A N 1
ATOM 768 C CA . THR A 1 97 ? -3.539 -4.148 -2.48 1 97.81 97 THR A CA 1
ATOM 769 C C . THR A 1 97 ? -3.201 -2.902 -3.291 1 97.81 97 THR A C 1
ATOM 771 O O . THR A 1 97 ? -2.029 -2.623 -3.553 1 97.81 97 THR A O 1
ATOM 774 N N . SER A 1 98 ? -4.23 -2.217 -3.752 1 97.44 98 SER A N 1
ATOM 775 C CA . SER A 1 98 ? -4.035 -0.957 -4.465 1 97.44 98 SER A CA 1
ATOM 776 C C . SER A 1 98 ? -4.602 0.218 -3.672 1 97.44 98 SER A C 1
ATOM 778 O O . SER A 1 98 ? -5.59 0.071 -2.955 1 97.44 98 SER A O 1
ATOM 780 N N . THR A 1 99 ? -3.963 1.303 -3.75 1 97 99 THR A N 1
ATOM 781 C CA . THR A 1 99 ? -4.441 2.555 -3.172 1 97 99 THR A CA 1
ATOM 782 C C . THR A 1 99 ? -4 3.744 -4.02 1 97 99 THR A C 1
ATOM 784 O O . THR A 1 99 ? -2.988 3.672 -4.719 1 97 99 THR A O 1
ATOM 787 N N . GLY A 1 100 ? -4.793 4.789 -4.004 1 95.94 100 GLY A N 1
ATOM 788 C CA . GLY A 1 100 ? -4.531 6.051 -4.676 1 95.94 100 GLY A CA 1
ATOM 789 C C . GLY A 1 100 ? -5 7.258 -3.881 1 95.94 100 GLY A C 1
ATOM 790 O O . GLY A 1 100 ? -5.66 7.113 -2.852 1 95.94 100 GLY A O 1
ATOM 791 N N . PRO A 1 101 ? -4.504 8.43 -4.344 1 94.38 101 PRO A N 1
ATOM 792 C CA . PRO A 1 101 ? -4.934 9.633 -3.621 1 94.38 101 PRO A CA 1
ATOM 793 C C . PRO A 1 101 ? -6.453 9.797 -3.604 1 94.38 101 PRO A C 1
ATOM 795 O O . PRO A 1 101 ? -7.082 9.852 -4.664 1 94.38 101 PRO A O 1
ATOM 798 N N . GLN A 1 102 ? -7.012 9.883 -2.42 1 91.38 102 GLN A N 1
ATOM 799 C CA . GLN A 1 102 ? -8.438 10.125 -2.219 1 91.38 102 GLN A CA 1
ATOM 800 C C . GLN A 1 102 ? -9.273 9.031 -2.881 1 91.38 102 GLN A C 1
ATOM 802 O O . GLN A 1 102 ? -10.328 9.312 -3.449 1 91.38 102 GLN A O 1
ATOM 807 N N . GLN A 1 103 ? -8.781 7.844 -2.965 1 91.62 103 GLN A N 1
ATOM 808 C CA . GLN A 1 103 ? -9.477 6.66 -3.461 1 91.62 103 GLN A CA 1
ATOM 809 C C . GLN A 1 103 ? -9.461 5.539 -2.424 1 91.62 103 GLN A C 1
ATOM 811 O O . GLN A 1 103 ? -8.461 5.332 -1.74 1 91.62 103 GLN A O 1
ATOM 816 N N . PRO A 1 104 ? -10.594 4.832 -2.352 1 91.81 104 PRO A N 1
ATOM 817 C CA . PRO A 1 104 ? -10.586 3.699 -1.425 1 91.81 104 PRO A CA 1
ATOM 818 C C . PRO A 1 104 ? -9.57 2.627 -1.811 1 91.81 104 PRO A C 1
ATOM 820 O O . PRO A 1 104 ? -9.328 2.396 -2.998 1 91.81 104 PRO A O 1
ATOM 823 N N . CYS A 1 105 ? -8.961 1.995 -0.817 1 95.25 105 CYS A N 1
ATOM 824 C CA . CYS A 1 105 ? -8.086 0.869 -1.107 1 95.25 105 CYS A CA 1
ATOM 825 C C . CYS A 1 105 ? -8.883 -0.344 -1.565 1 95.25 105 CYS A C 1
ATOM 827 O O . CYS A 1 105 ? -10.055 -0.494 -1.207 1 95.25 105 CYS A O 1
ATOM 829 N N . ALA A 1 106 ? -8.297 -1.136 -2.385 1 94.38 106 ALA A N 1
ATOM 830 C CA . ALA A 1 106 ? -8.875 -2.379 -2.883 1 94.38 106 ALA A CA 1
ATOM 831 C C . ALA A 1 106 ? -7.891 -3.535 -2.758 1 94.38 106 ALA A C 1
ATOM 833 O O . ALA A 1 106 ? -6.676 -3.334 -2.842 1 94.38 106 ALA A O 1
ATOM 834 N N . GLN A 1 107 ? -8.453 -4.73 -2.555 1 96.19 107 GLN A N 1
ATOM 835 C CA . GLN A 1 107 ? -7.598 -5.895 -2.354 1 96.19 107 GLN A CA 1
ATOM 836 C C . GLN A 1 107 ? -8.125 -7.105 -3.119 1 96.19 107 GLN A C 1
ATOM 838 O O . GLN A 1 107 ? -9.336 -7.34 -3.164 1 96.19 107 GLN A O 1
ATOM 843 N N . THR A 1 108 ? -7.258 -7.785 -3.725 1 96.75 108 THR A N 1
ATOM 844 C CA . THR A 1 108 ? -7.555 -9.047 -4.402 1 96.75 108 THR A CA 1
ATOM 845 C C . THR A 1 108 ? -6.496 -10.094 -4.074 1 96.75 108 THR A C 1
ATOM 847 O O . THR A 1 108 ? -5.301 -9.805 -4.09 1 96.75 108 THR A O 1
ATOM 850 N N . VAL A 1 109 ? -6.969 -11.281 -3.764 1 97.19 109 VAL A N 1
ATOM 851 C CA . VAL A 1 109 ? -6.059 -12.414 -3.611 1 97.19 109 VAL A CA 1
ATOM 852 C C . VAL A 1 109 ? -6.164 -13.328 -4.828 1 97.19 109 VAL A C 1
ATOM 854 O O . VAL A 1 109 ? -7.234 -13.867 -5.117 1 97.19 109 VAL A O 1
ATOM 857 N N . PHE A 1 110 ? -5.074 -13.484 -5.516 1 98.12 110 PHE A N 1
ATOM 858 C CA . PHE A 1 110 ? -4.98 -14.422 -6.629 1 98.12 110 PHE A CA 1
ATOM 859 C C . PHE A 1 110 ? -4.301 -15.711 -6.195 1 98.12 110 PHE A C 1
ATOM 861 O O . PHE A 1 110 ? -3.092 -15.734 -5.953 1 98.12 110 PHE A O 1
ATOM 868 N N . TYR A 1 111 ? -5.082 -16.766 -6.156 1 97.94 111 TYR A N 1
ATOM 869 C CA . TYR A 1 111 ? -4.461 -18.078 -5.973 1 97.94 111 TYR A CA 1
ATOM 870 C C . TYR A 1 111 ? -3.898 -18.609 -7.289 1 97.94 111 TYR A C 1
ATOM 872 O O . TYR A 1 111 ? -4.652 -19 -8.172 1 97.94 111 TYR A O 1
ATOM 880 N N . VAL A 1 112 ? -2.594 -18.547 -7.309 1 98.25 112 VAL A N 1
ATOM 881 C CA . VAL A 1 112 ? -1.925 -18.984 -8.531 1 98.25 112 VAL A CA 1
ATOM 882 C C . VAL A 1 112 ? -1.816 -20.5 -8.539 1 98.25 112 VAL A C 1
ATOM 884 O O . VAL A 1 112 ? -2.258 -21.156 -9.492 1 98.25 112 VAL A O 1
ATOM 887 N N . ASP A 1 113 ? -1.262 -21.094 -7.469 1 97.19 113 ASP A N 1
ATOM 888 C CA . ASP A 1 113 ? -1.185 -22.547 -7.293 1 97.19 113 ASP A CA 1
ATOM 889 C C . ASP A 1 113 ? -0.647 -23.219 -8.555 1 97.19 113 ASP A C 1
ATOM 891 O O . ASP A 1 113 ? -1.289 -24.125 -9.102 1 97.19 113 ASP A O 1
ATOM 895 N N . GLN A 1 114 ? 0.512 -22.812 -8.898 1 97.5 114 GLN A N 1
ATOM 896 C CA . GLN A 1 114 ? 1.044 -23.312 -10.164 1 97.5 114 GLN A CA 1
ATOM 897 C C . GLN A 1 114 ? 2.566 -23.203 -10.203 1 97.5 114 GLN A C 1
ATOM 899 O O . GLN A 1 114 ? 3.133 -22.219 -9.727 1 97.5 114 GLN A O 1
ATOM 904 N N . TRP A 1 115 ? 3.158 -24.203 -10.805 1 97.75 115 TRP A N 1
ATOM 905 C CA . TRP A 1 115 ? 4.555 -24.109 -11.227 1 97.75 115 TRP A CA 1
ATOM 906 C C . TRP A 1 115 ? 4.691 -23.266 -12.484 1 97.75 115 TRP A C 1
ATOM 908 O O . TRP A 1 115 ? 3.941 -23.438 -13.445 1 97.75 115 TRP A O 1
ATOM 918 N N . LEU A 1 116 ? 5.551 -22.359 -12.445 1 98.5 116 LEU A N 1
ATOM 919 C CA . LEU A 1 116 ? 6.039 -21.703 -13.656 1 98.5 116 LEU A CA 1
ATOM 920 C C . LEU A 1 116 ? 7.367 -22.312 -14.094 1 98.5 116 LEU A C 1
ATOM 922 O O . LEU A 1 116 ? 8.43 -21.906 -13.602 1 98.5 116 LEU A O 1
ATOM 926 N N . ALA A 1 117 ? 7.23 -23.188 -15.031 1 97.75 117 ALA A N 1
ATOM 927 C CA . ALA A 1 117 ? 8.375 -24 -15.445 1 97.75 117 ALA A CA 1
ATOM 928 C C . ALA A 1 117 ? 8.125 -24.641 -16.797 1 97.75 117 ALA A C 1
ATOM 930 O O . ALA A 1 117 ? 6.98 -24.859 -17.188 1 97.75 117 ALA A O 1
ATOM 931 N N . THR A 1 118 ? 9.227 -24.938 -17.422 1 96.62 118 THR A N 1
ATOM 932 C CA . THR A 1 118 ? 9.094 -25.609 -18.703 1 96.62 118 THR A CA 1
ATOM 933 C C . THR A 1 118 ? 9.219 -27.125 -18.547 1 96.62 118 THR A C 1
ATOM 935 O O . THR A 1 118 ? 8.914 -27.891 -19.453 1 96.62 118 THR A O 1
ATOM 938 N N . ASP A 1 119 ? 9.602 -27.625 -17.406 1 95.44 119 ASP A N 1
ATOM 939 C CA . ASP A 1 119 ? 9.898 -29.047 -17.219 1 95.44 119 ASP A CA 1
ATOM 940 C C . ASP A 1 119 ? 8.992 -29.672 -16.172 1 95.44 119 ASP A C 1
ATOM 942 O O . ASP A 1 119 ? 9.148 -30.844 -15.812 1 95.44 119 ASP A O 1
ATOM 946 N N . ILE A 1 120 ? 8.141 -28.891 -15.562 1 95.5 120 ILE A N 1
ATOM 947 C CA . ILE A 1 120 ? 7.125 -29.344 -14.625 1 95.5 120 ILE A CA 1
ATOM 948 C C . ILE A 1 120 ? 5.742 -28.906 -15.109 1 95.5 120 ILE A C 1
ATOM 950 O O . ILE A 1 120 ? 5.578 -27.781 -15.586 1 95.5 120 ILE A O 1
ATOM 954 N N . PRO A 1 121 ? 4.746 -29.812 -15.016 1 96.12 121 PRO A N 1
ATOM 955 C CA . PRO A 1 121 ? 3.416 -29.359 -15.43 1 96.12 121 PRO A CA 1
ATOM 956 C C . PRO A 1 121 ? 2.979 -28.078 -14.719 1 96.12 121 PRO A C 1
ATOM 958 O O . PRO A 1 121 ? 3.238 -27.906 -13.523 1 96.12 121 PRO A O 1
ATOM 961 N N . PRO A 1 122 ? 2.271 -27.125 -15.453 1 97.62 122 PRO A N 1
ATOM 962 C CA . PRO A 1 122 ? 1.678 -27.266 -16.781 1 97.62 122 PRO A CA 1
ATOM 963 C C . PRO A 1 122 ? 2.646 -26.891 -17.906 1 97.62 122 PRO A C 1
ATOM 965 O O . PRO A 1 122 ? 2.219 -26.562 -19.016 1 97.62 122 PRO A O 1
ATOM 968 N N . PHE A 1 123 ? 3.877 -26.812 -17.672 1 97.56 123 PHE A N 1
ATOM 969 C CA . PHE A 1 123 ? 4.953 -26.562 -18.625 1 97.56 123 PHE A CA 1
ATOM 970 C C . PHE A 1 123 ? 4.82 -25.172 -19.234 1 97.56 123 PHE A C 1
ATOM 972 O O . PHE A 1 123 ? 4.934 -25.016 -20.453 1 97.56 123 PHE A O 1
ATOM 979 N N . GLN A 1 124 ? 4.43 -24.25 -18.391 1 98.19 124 GLN A N 1
ATOM 980 C CA . GLN A 1 124 ? 4.242 -22.859 -18.781 1 98.19 124 GLN A CA 1
ATOM 981 C C . GLN A 1 124 ? 5.035 -21.922 -17.875 1 98.19 124 GLN A C 1
ATOM 983 O O . GLN A 1 124 ? 5.129 -22.156 -16.672 1 98.19 124 GLN A O 1
ATOM 988 N N . LEU A 1 125 ? 5.504 -20.859 -18.453 1 98.56 125 LEU A N 1
ATOM 989 C CA . LEU A 1 125 ? 6.242 -19.859 -17.688 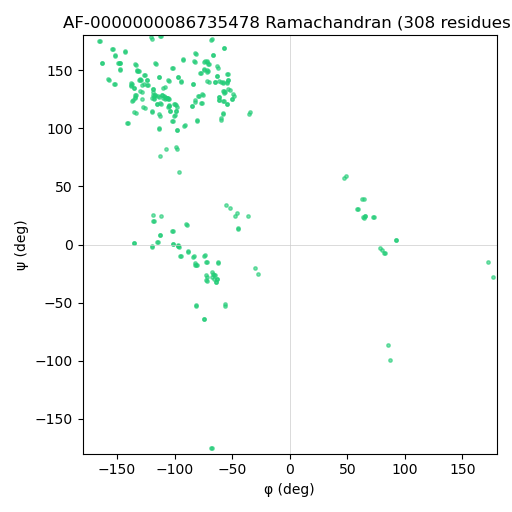1 98.56 125 LEU A CA 1
ATOM 990 C C . LEU A 1 125 ? 5.332 -18.719 -17.281 1 98.56 125 LEU A C 1
ATOM 992 O O . LEU A 1 125 ? 5.773 -17.781 -16.609 1 98.56 125 LEU A O 1
ATOM 996 N N . THR A 1 126 ? 4.066 -18.844 -17.688 1 98.62 126 THR A N 1
ATOM 997 C CA . THR A 1 126 ? 3.094 -17.797 -17.391 1 98.62 126 THR A CA 1
ATOM 998 C C . THR A 1 126 ? 1.853 -18.375 -16.734 1 98.62 126 THR A C 1
ATOM 1000 O O . THR A 1 126 ? 1.403 -19.469 -17.094 1 98.62 126 THR A O 1
ATOM 1003 N N . ALA A 1 127 ? 1.35 -17.719 -15.734 1 98.62 127 ALA A N 1
ATOM 1004 C CA . ALA A 1 127 ? 0.08 -18.047 -15.086 1 98.62 127 ALA A CA 1
ATOM 1005 C C . ALA A 1 127 ? -0.91 -16.891 -15.211 1 98.62 127 ALA A C 1
ATOM 1007 O O . ALA A 1 127 ? -0.543 -15.734 -15.023 1 98.62 127 ALA A O 1
ATOM 1008 N N . PHE A 1 128 ? -2.107 -17.219 -15.57 1 98.56 128 PHE A N 1
ATOM 1009 C CA . PHE A 1 128 ? -3.168 -16.234 -15.742 1 98.56 128 PHE A CA 1
ATOM 1010 C C . PHE A 1 128 ? -4.32 -16.5 -14.781 1 98.56 128 PHE A C 1
ATOM 1012 O O . PHE A 1 128 ? -4.742 -17.656 -14.617 1 98.56 128 PHE A O 1
ATOM 1019 N N . ARG A 1 129 ? -4.77 -15.477 -14.078 1 98.06 129 ARG A N 1
ATOM 1020 C CA . ARG A 1 129 ? -5.953 -15.531 -13.234 1 98.06 129 ARG A CA 1
ATOM 1021 C C . ARG A 1 129 ? -6.891 -14.359 -13.531 1 98.06 129 ARG A C 1
ATOM 1023 O O . ARG A 1 129 ? -6.449 -13.211 -13.609 1 98.06 129 ARG A O 1
ATOM 1030 N N . ASP A 1 130 ? -8.203 -14.672 -13.695 1 97.06 130 ASP A N 1
ATOM 1031 C CA . ASP A 1 130 ? -9.188 -13.648 -14.023 1 97.06 130 ASP A CA 1
ATOM 1032 C C . ASP A 1 130 ? -10.445 -13.812 -13.172 1 97.06 130 ASP A C 1
ATOM 1034 O O . ASP A 1 130 ? -11.18 -14.797 -13.312 1 97.06 130 ASP A O 1
ATOM 1038 N N . GLY A 1 131 ? -10.695 -12.867 -12.336 1 96.31 131 GLY A N 1
ATOM 1039 C CA . GLY A 1 131 ? -11.89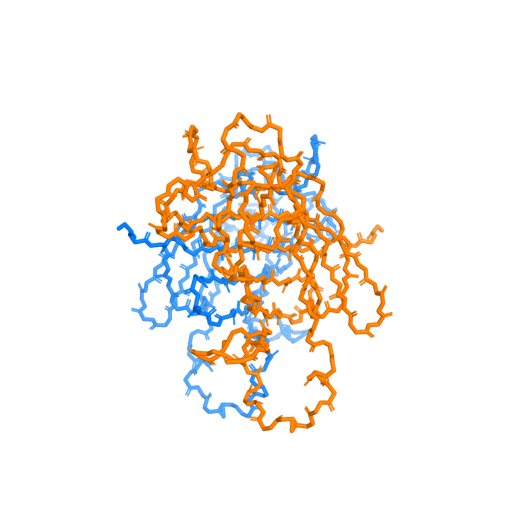8 -12.875 -11.508 1 96.31 131 GLY A CA 1
ATOM 1040 C C . GLY A 1 131 ? -12.797 -11.68 -11.758 1 96.31 131 GLY A C 1
ATOM 1041 O O . GLY A 1 131 ? -13.617 -11.328 -10.914 1 96.31 131 GLY A O 1
ATOM 1042 N N . CYS A 1 132 ? -12.688 -11.016 -12.852 1 95 132 CYS A N 1
ATOM 1043 C CA . CYS A 1 132 ? -13.391 -9.766 -13.102 1 95 132 CYS A CA 1
ATOM 1044 C C . CYS A 1 132 ? -14.898 -9.992 -13.172 1 95 132 CYS A C 1
ATOM 1046 O O . CYS A 1 132 ? -15.68 -9.102 -12.836 1 95 132 CYS A O 1
ATOM 1048 N N . TYR A 1 133 ? -15.266 -11.156 -13.594 1 91.12 133 TYR A N 1
ATOM 1049 C CA . TYR A 1 133 ? -16.688 -11.445 -13.695 1 91.12 133 TYR A CA 1
ATOM 1050 C C . TYR A 1 133 ? -17.344 -11.445 -12.32 1 91.12 133 TYR A C 1
ATOM 1052 O O . TYR A 1 133 ? -18.562 -11.266 -12.203 1 91.12 133 TYR A O 1
ATOM 1060 N N . MET A 1 134 ? -16.625 -11.727 -11.234 1 87.25 134 MET A N 1
ATOM 1061 C CA . MET A 1 134 ? -17.141 -11.797 -9.875 1 87.25 134 MET A CA 1
ATOM 1062 C C . MET A 1 134 ? -17.453 -10.398 -9.344 1 87.25 134 MET A C 1
ATOM 1064 O O . MET A 1 134 ? -18.172 -10.258 -8.352 1 87.25 134 MET A O 1
ATOM 1068 N N . ARG A 1 135 ? -16.828 -9.414 -9.805 1 78.62 135 ARG A N 1
ATOM 1069 C CA . ARG A 1 135 ? -17.062 -8.047 -9.359 1 78.62 135 ARG A CA 1
ATOM 1070 C C . ARG A 1 135 ? -18.438 -7.562 -9.773 1 78.62 135 ARG A C 1
ATOM 1072 O O . ARG A 1 135 ? -19.016 -6.688 -9.125 1 78.62 135 ARG A O 1
ATOM 1079 N N . ASP A 1 136 ? -19.016 -8.055 -10.719 1 63.38 136 ASP A N 1
ATOM 1080 C CA . ASP A 1 136 ? -20.344 -7.703 -11.211 1 63.38 136 ASP A CA 1
ATOM 1081 C C . ASP A 1 136 ? -21.438 -8.406 -10.406 1 63.38 136 ASP A C 1
ATOM 1083 O O . ASP A 1 136 ? -22.609 -8.07 -10.523 1 63.38 136 ASP A O 1
ATOM 1087 N N . GLU A 1 137 ? -21.094 -9.43 -9.688 1 57.34 137 GLU A N 1
ATOM 1088 C CA . GLU A 1 137 ? -22.156 -10.125 -8.953 1 57.34 137 GLU A CA 1
ATOM 1089 C C . GLU A 1 137 ? -22.469 -9.414 -7.641 1 57.34 137 GLU A C 1
ATOM 1091 O O . GLU A 1 137 ? -21.562 -8.938 -6.953 1 57.34 137 GLU A O 1
ATOM 1096 N N . PRO A 1 138 ? -23.859 -9.078 -7.547 1 47.56 138 PRO A N 1
ATOM 1097 C CA . PRO A 1 138 ? -24.25 -8.477 -6.273 1 47.56 138 PRO A CA 1
ATOM 1098 C C . PRO A 1 138 ? -23.719 -9.242 -5.066 1 47.56 138 PRO A C 1
ATOM 1100 O O . PRO A 1 138 ? -24.469 -9.992 -4.434 1 47.56 138 PRO A O 1
ATOM 1103 N N . ARG A 1 139 ? -22.703 -9.969 -5.09 1 45.88 139 ARG A N 1
ATOM 1104 C CA . ARG A 1 139 ? -22.438 -10.758 -3.889 1 45.88 139 ARG A CA 1
ATOM 1105 C C . ARG A 1 139 ? -22.5 -9.883 -2.641 1 45.88 139 ARG A C 1
ATOM 1107 O O . ARG A 1 139 ? -22.156 -8.695 -2.688 1 45.88 139 ARG A O 1
ATOM 1114 N N . LYS A 1 140 ? -23.344 -10.422 -1.625 1 43.88 140 LYS A N 1
ATOM 1115 C CA . LYS A 1 140 ? -23.422 -9.93 -0.252 1 43.88 140 LYS A CA 1
ATOM 1116 C C . LYS A 1 140 ? -22.031 -9.68 0.324 1 43.88 140 LYS A C 1
ATOM 1118 O O . LYS A 1 140 ? -21.547 -10.469 1.142 1 43.88 140 LYS A O 1
ATOM 1123 N N . ARG A 1 141 ? -21.141 -9.68 -0.646 1 45.84 141 ARG A N 1
ATOM 1124 C CA . ARG A 1 141 ? -19.844 -9.719 0.022 1 45.84 141 ARG A CA 1
ATOM 1125 C C . ARG A 1 141 ? -19.656 -8.508 0.932 1 45.84 141 ARG A C 1
ATOM 1127 O O . ARG A 1 141 ? -20.125 -7.41 0.618 1 45.84 141 ARG A O 1
ATOM 1134 N N . GLY A 1 142 ? -19.719 -8.875 2.008 1 42.12 142 GLY A N 1
ATOM 1135 C CA . GLY A 1 142 ? -19.359 -7.832 2.955 1 42.12 142 GLY A CA 1
ATOM 1136 C C . GLY A 1 142 ? -18.266 -6.922 2.453 1 42.12 142 GLY A C 1
ATOM 1137 O O . GLY A 1 142 ? -17.422 -7.34 1.644 1 42.12 142 GLY A O 1
ATOM 1138 N N . ARG A 1 143 ? -18.422 -5.707 2.164 1 48.09 143 ARG A N 1
ATOM 1139 C CA . ARG A 1 143 ? -17.719 -4.555 1.59 1 48.09 143 ARG A CA 1
ATOM 1140 C C . ARG A 1 143 ? -16.219 -4.656 1.816 1 48.09 143 ARG A C 1
ATOM 1142 O O . ARG A 1 143 ? -15.43 -4.102 1.045 1 48.09 143 ARG A O 1
ATOM 1149 N N . ASN A 1 144 ? -15.695 -5.348 2.836 1 56.28 144 ASN A N 1
ATOM 1150 C CA . ASN A 1 144 ? -14.281 -5.27 3.186 1 56.28 144 ASN A CA 1
ATOM 1151 C C . ASN A 1 144 ? -13.555 -6.582 2.906 1 56.28 144 ASN A C 1
ATOM 1153 O O . ASN A 1 144 ? -12.578 -6.91 3.578 1 56.28 144 ASN A O 1
ATOM 1157 N N . VAL A 1 145 ? -14.211 -7.227 1.986 1 68.62 145 VAL A N 1
ATOM 1158 C CA . VAL A 1 145 ? -13.602 -8.539 1.78 1 68.62 145 VAL A CA 1
ATOM 1159 C C . VAL A 1 145 ? -12.82 -8.539 0.47 1 68.62 145 VAL A C 1
ATOM 1161 O O . VAL A 1 145 ? -13.305 -8.047 -0.551 1 68.62 145 VAL A O 1
ATOM 1164 N N . PRO A 1 146 ? -11.625 -8.883 0.578 1 85.69 146 PRO A N 1
ATOM 1165 C CA . PRO A 1 146 ? -10.844 -8.977 -0.653 1 85.69 146 PRO A CA 1
ATOM 1166 C C . PRO A 1 146 ? -11.492 -9.883 -1.7 1 85.69 146 PRO A C 1
ATOM 1168 O O . PRO A 1 146 ? -12.172 -10.844 -1.35 1 85.69 146 PRO A O 1
ATOM 1171 N N . LEU A 1 147 ? -11.445 -9.492 -2.934 1 89.5 147 LEU A N 1
ATOM 1172 C CA . LEU A 1 147 ? -11.805 -10.391 -4.02 1 89.5 147 LEU A CA 1
ATOM 1173 C C . LEU A 1 147 ? -10.875 -11.602 -4.047 1 89.5 147 LEU A C 1
ATOM 1175 O O . LEU A 1 147 ? -9.648 -11.453 -4.027 1 89.5 147 LEU A O 1
ATOM 1179 N N . ILE A 1 148 ? -11.508 -12.766 -4.039 1 91.75 148 ILE A N 1
ATOM 1180 C CA . ILE A 1 148 ? -10.711 -13.992 -4.086 1 91.75 148 ILE A CA 1
ATOM 1181 C C . ILE A 1 148 ? -10.797 -14.609 -5.48 1 91.75 148 ILE A C 1
ATOM 1183 O O . ILE A 1 148 ? -11.891 -14.914 -5.961 1 91.75 148 ILE A O 1
ATOM 1187 N N . VAL A 1 149 ? -9.664 -14.711 -6.105 1 93.44 149 VAL A N 1
ATOM 1188 C CA . VAL A 1 149 ? -9.617 -15.281 -7.445 1 93.44 149 VAL A CA 1
ATOM 1189 C C . VAL A 1 149 ? -8.867 -16.609 -7.41 1 93.44 149 VAL A C 1
ATOM 1191 O O . VAL A 1 149 ? -7.672 -16.656 -7.113 1 93.44 149 VAL A O 1
ATOM 1194 N N . GLY A 1 150 ? -9.531 -17.719 -7.844 1 82.44 150 GLY A N 1
ATOM 1195 C CA . GLY A 1 150 ? -8.953 -19.047 -7.844 1 82.44 150 GLY A CA 1
ATOM 1196 C C . GLY A 1 150 ? -9.102 -19.766 -6.516 1 82.44 150 GLY A C 1
ATOM 1197 O O . GLY A 1 150 ? -10.188 -19.812 -5.945 1 82.44 150 GLY A O 1
ATOM 1198 N N . ASN A 1 151 ? -8.039 -19.516 -5.453 1 55.56 151 ASN A N 1
ATOM 1199 C CA . ASN A 1 151 ? -7.762 -20.578 -4.492 1 55.56 151 ASN A CA 1
ATOM 1200 C C . ASN A 1 151 ? -9.023 -21.016 -3.758 1 55.56 151 ASN A C 1
ATOM 1202 O O . ASN A 1 151 ? -8.953 -21.594 -2.68 1 55.56 151 ASN A O 1
ATOM 1206 N N . PRO A 1 152 ? -10.078 -21.328 -3.316 1 56.91 152 PRO A N 1
ATOM 1207 C CA . PRO A 1 152 ? -10.812 -21.547 -2.07 1 56.91 152 PRO A CA 1
ATOM 1208 C C . PRO A 1 152 ? -10.836 -23.016 -1.655 1 56.91 152 PRO A C 1
ATOM 1210 O O . PRO A 1 152 ? -11.211 -23.891 -2.451 1 56.91 152 PRO A O 1
ATOM 1213 N N . GLU A 1 153 ? -10.016 -24.141 -1.258 1 62.78 153 GLU A N 1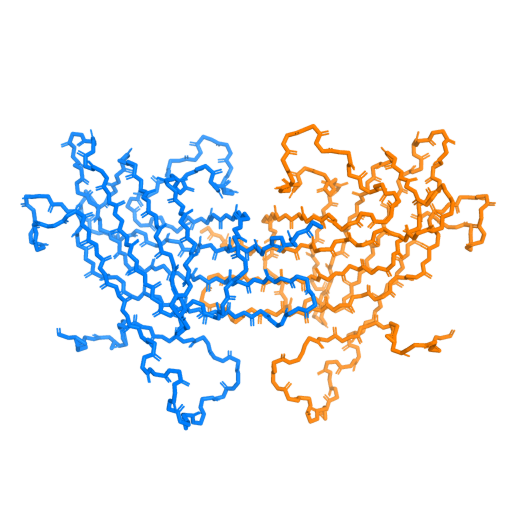
ATOM 1214 C CA . GLU A 1 153 ? -9.172 -25.281 -0.962 1 62.78 153 GLU A CA 1
ATOM 1215 C C . GLU A 1 153 ? -9.289 -26.359 -2.045 1 62.78 153 GLU A C 1
ATOM 1217 O O . GLU A 1 153 ? -8.711 -27.438 -1.922 1 62.78 153 GLU A O 1
ATOM 1222 N N . ARG A 1 154 ? -9.75 -26.25 -3.689 1 42.19 154 ARG A N 1
ATOM 1223 C CA . ARG A 1 154 ? -9.562 -27.062 -4.887 1 42.19 154 ARG A CA 1
ATOM 1224 C C . ARG A 1 154 ? -10.305 -26.453 -6.078 1 42.19 154 ARG A C 1
ATOM 1226 O O . ARG A 1 154 ? -11.062 -27.141 -6.762 1 42.19 154 ARG A O 1
ATOM 1233 N N . PRO A 1 155 ? -11.523 -25.547 -6.895 1 45.53 155 PRO A N 1
ATOM 1234 C CA . PRO A 1 155 ? -12.023 -26.078 -8.164 1 45.53 155 PRO A CA 1
ATOM 1235 C C . PRO A 1 155 ? -11.531 -25.281 -9.367 1 45.53 155 PRO A C 1
ATOM 1237 O O . PRO A 1 155 ? -11.414 -24.047 -9.297 1 45.53 155 PRO A O 1
ATOM 1240 N N . ALA A 1 156 ? -10.477 -25.125 -10.219 1 40.12 156 ALA A N 1
ATOM 1241 C CA . ALA A 1 156 ? -10.75 -25.328 -11.641 1 40.12 156 ALA A CA 1
ATOM 1242 C C . ALA A 1 156 ? -10.195 -26.672 -12.117 1 40.12 156 ALA A C 1
ATOM 1244 O O . ALA A 1 156 ? -9.203 -27.156 -11.586 1 40.12 156 ALA A O 1
ATOM 1245 N N . MET B 1 1 ? 8.742 -15.984 11.812 1 42.88 1 MET B N 1
ATOM 1246 C CA . MET B 1 1 ? 9.164 -14.609 11.547 1 42.88 1 MET B CA 1
ATOM 1247 C C . MET B 1 1 ? 7.957 -13.703 11.344 1 42.88 1 MET B C 1
ATOM 1249 O O . MET B 1 1 ? 7.012 -14.062 10.641 1 42.88 1 MET B O 1
ATOM 1253 N N . LYS B 1 2 ? 7.629 -12.812 12.234 1 57.84 2 LYS B N 1
ATOM 1254 C CA . LYS B 1 2 ? 6.422 -11.992 12.219 1 57.84 2 LYS B CA 1
ATOM 1255 C C . LYS B 1 2 ? 6.34 -11.164 10.938 1 57.84 2 LYS B C 1
ATOM 1257 O O . LYS B 1 2 ? 7.301 -10.492 10.562 1 57.84 2 LYS B O 1
ATOM 1262 N N . ASN B 1 3 ? 5.41 -11.461 10.125 1 75.81 3 ASN B N 1
ATOM 1263 C CA . ASN B 1 3 ? 5.234 -10.734 8.867 1 75.81 3 ASN B CA 1
ATOM 1264 C C . ASN B 1 3 ? 4.93 -9.258 9.109 1 75.81 3 ASN B C 1
ATOM 1266 O O . ASN B 1 3 ? 4.172 -8.914 10.023 1 75.81 3 ASN B O 1
ATOM 1270 N N . ASP B 1 4 ? 5.777 -8.508 8.492 1 92.94 4 ASP B N 1
ATOM 1271 C CA . ASP B 1 4 ? 5.547 -7.066 8.57 1 92.94 4 ASP B CA 1
ATOM 1272 C C . ASP B 1 4 ? 4.379 -6.652 7.676 1 92.94 4 ASP B C 1
ATOM 1274 O O . ASP B 1 4 ? 4.004 -7.379 6.754 1 92.94 4 ASP B O 1
ATOM 1278 N N . CYS B 1 5 ? 3.752 -5.621 8.117 1 98.06 5 CYS B N 1
ATOM 1279 C CA . CYS B 1 5 ? 2.742 -4.957 7.297 1 98.06 5 CYS B CA 1
ATOM 1280 C C . CYS B 1 5 ? 3.359 -3.826 6.484 1 98.06 5 CYS B C 1
ATOM 1282 O O . CYS B 1 5 ? 4.504 -3.439 6.719 1 98.06 5 CYS B O 1
ATOM 1284 N N . VAL B 1 6 ? 2.631 -3.49 5.457 1 98.62 6 VAL B N 1
ATOM 1285 C CA . VAL B 1 6 ? 3.084 -2.389 4.613 1 98.62 6 VAL B CA 1
ATOM 1286 C C . VAL B 1 6 ? 2.166 -1.183 4.801 1 98.62 6 VAL B C 1
ATOM 1288 O O . VAL B 1 6 ? 0.944 -1.33 4.879 1 98.62 6 VAL B O 1
ATOM 1291 N N . TYR B 1 7 ? 2.721 -0.064 4.938 1 98.69 7 TYR B N 1
ATOM 1292 C CA . TYR B 1 7 ? 2.018 1.21 5.047 1 98.69 7 TYR B CA 1
ATOM 1293 C C . TYR B 1 7 ? 2.363 2.127 3.881 1 98.69 7 TYR B C 1
ATOM 1295 O O . TYR B 1 7 ? 3.537 2.295 3.541 1 98.69 7 TYR B O 1
ATOM 1303 N N . THR B 1 8 ? 1.354 2.639 3.246 1 98.75 8 THR B N 1
ATOM 1304 C CA . THR B 1 8 ? 1.506 3.646 2.203 1 98.75 8 THR B CA 1
ATOM 1305 C C . THR B 1 8 ? 0.96 4.992 2.67 1 98.75 8 THR B C 1
ATOM 1307 O O . THR B 1 8 ? -0.154 5.07 3.191 1 98.75 8 THR B O 1
ATOM 1310 N N . LEU B 1 9 ? 1.762 5.996 2.533 1 98.88 9 LEU B N 1
ATOM 1311 C CA . LEU B 1 9 ? 1.356 7.336 2.953 1 98.88 9 LEU B CA 1
ATOM 1312 C C . LEU B 1 9 ? 1.363 8.297 1.773 1 98.88 9 LEU B C 1
ATOM 1314 O O . LEU B 1 9 ? 2.41 8.539 1.166 1 98.88 9 LEU B O 1
ATOM 1318 N N . TYR B 1 10 ? 0.206 8.844 1.343 1 98.62 10 TYR B N 1
ATOM 1319 C CA . TYR B 1 10 ? 0.125 10.039 0.51 1 98.62 10 TYR B CA 1
ATOM 1320 C C . TYR B 1 10 ? 0.17 11.305 1.362 1 98.62 10 TYR B C 1
ATOM 1322 O O . TYR B 1 10 ? -0.662 11.492 2.254 1 98.62 10 TYR B O 1
ATOM 1330 N N . VAL B 1 1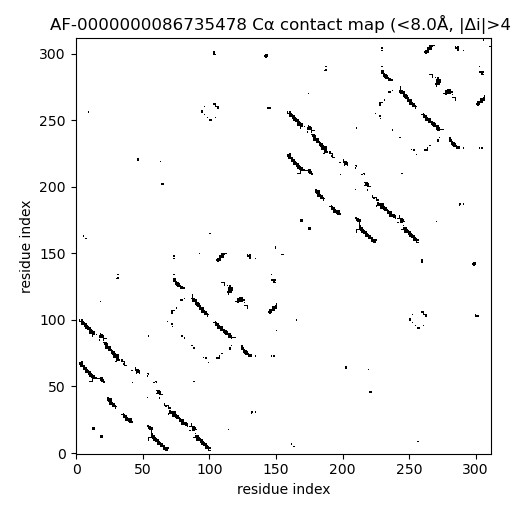1 ? 1.144 12.094 1.124 1 98.69 11 VAL B N 1
ATOM 1331 C CA . VAL B 1 11 ? 1.349 13.305 1.909 1 98.69 11 VAL B CA 1
ATOM 1332 C C . VAL B 1 11 ? 1.166 14.531 1.02 1 98.69 11 VAL B C 1
ATOM 1334 O O . VAL B 1 11 ? 1.909 14.727 0.055 1 98.69 11 VAL B O 1
ATOM 1337 N N . LYS B 1 12 ? 0.225 15.352 1.399 1 98.38 12 LYS B N 1
ATOM 1338 C CA . LYS B 1 12 ? -0.052 16.578 0.654 1 98.38 12 LYS B CA 1
ATOM 1339 C C . LYS B 1 12 ? 0.507 17.797 1.378 1 98.38 12 LYS B C 1
ATOM 1341 O O . LYS B 1 12 ? 0.073 18.125 2.484 1 98.38 12 LYS B O 1
ATOM 1346 N N . THR B 1 13 ? 1.486 18.422 0.721 1 98.56 13 THR B N 1
ATOM 1347 C CA . THR B 1 13 ? 1.969 19.719 1.196 1 98.56 13 THR B CA 1
ATOM 1348 C C . THR B 1 13 ? 1.084 20.844 0.681 1 98.56 13 THR B C 1
ATOM 1350 O O . THR B 1 13 ? 0.674 20.844 -0.481 1 98.56 13 THR B O 1
ATOM 1353 N N . GLY B 1 14 ? 0.786 21.781 1.509 1 97.94 14 GLY B N 1
ATOM 1354 C CA . GLY B 1 14 ? -0.115 22.875 1.15 1 97.94 14 GLY B CA 1
ATOM 1355 C C . GLY B 1 14 ? 0.46 23.797 0.101 1 97.94 14 GLY B C 1
ATOM 1356 O O . GLY B 1 14 ? 1.614 23.656 -0.304 1 97.94 14 GLY B O 1
ATOM 1357 N N . TRP B 1 15 ? -0.374 24.766 -0.298 1 96.75 15 TRP B N 1
ATOM 1358 C CA . TRP B 1 15 ? -0.03 25.672 -1.395 1 96.75 15 TRP B CA 1
ATOM 1359 C C . TRP B 1 15 ? 0.43 27.031 -0.863 1 96.75 15 TRP B C 1
ATOM 1361 O O . TRP B 1 15 ? 0.721 27.938 -1.64 1 96.75 15 TRP B O 1
ATOM 1371 N N . MET B 1 16 ? 0.447 27.125 0.401 1 95.19 16 MET B N 1
ATOM 1372 C CA . MET B 1 16 ? 0.858 28.391 0.976 1 95.19 16 MET B CA 1
ATOM 1373 C C . MET B 1 16 ? 2.299 28.719 0.598 1 95.19 16 MET B C 1
ATOM 1375 O O . MET B 1 16 ? 3.092 27.828 0.318 1 95.19 16 MET B O 1
ATOM 1379 N N . MET B 1 17 ? 2.582 30.047 0.552 1 94.38 17 MET B N 1
ATOM 1380 C CA . MET B 1 17 ? 3.949 30.469 0.27 1 94.38 17 MET B CA 1
ATOM 1381 C C . MET B 1 17 ? 4.926 29.859 1.271 1 94.38 17 MET B C 1
ATOM 1383 O O . MET B 1 17 ? 4.68 29.891 2.477 1 94.38 17 MET B O 1
ATOM 1387 N N . LYS B 1 18 ? 6.012 29.281 0.777 1 94.75 18 LYS B N 1
ATOM 1388 C CA . LYS B 1 18 ? 7.102 28.719 1.57 1 94.75 18 LYS B CA 1
ATOM 1389 C C . LYS B 1 18 ? 6.629 27.516 2.377 1 94.75 18 LYS B C 1
ATOM 1391 O O . LYS B 1 18 ? 7.145 27.25 3.465 1 94.75 18 LYS B O 1
ATOM 1396 N N . ALA B 1 19 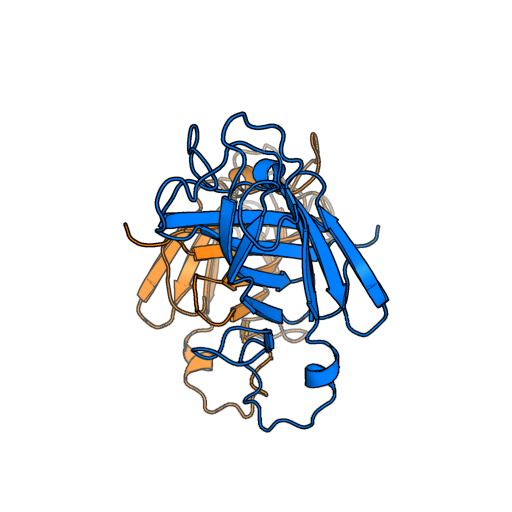? 5.559 26.875 1.885 1 97.44 19 ALA B N 1
ATOM 1397 C CA . ALA B 1 19 ? 4.953 25.766 2.621 1 97.44 19 ALA B CA 1
ATOM 1398 C C . ALA B 1 19 ? 5.836 24.531 2.566 1 97.44 19 ALA B C 1
ATOM 1400 O O . ALA B 1 19 ? 5.602 23.562 3.295 1 97.44 19 ALA B O 1
ATOM 1401 N N . GLY B 1 20 ? 6.852 24.438 1.67 1 97.81 20 GLY B N 1
ATOM 1402 C CA . GLY B 1 20 ? 7.707 23.266 1.513 1 97.81 20 GLY B CA 1
ATOM 1403 C C . GLY B 1 20 ? 8.836 23.219 2.521 1 97.81 20 GLY B C 1
ATOM 1404 O O . GLY B 1 20 ? 9.125 24.219 3.191 1 97.81 20 GLY B O 1
ATOM 1405 N N . THR B 1 21 ? 9.453 22 2.623 1 97.62 21 THR B N 1
ATOM 1406 C CA . THR B 1 21 ? 10.57 21.859 3.551 1 97.62 21 THR B CA 1
ATOM 1407 C C . THR B 1 21 ? 11.562 20.812 3.047 1 97.62 21 THR B C 1
ATOM 1409 O O . THR B 1 21 ? 11.203 19.953 2.25 1 97.62 21 THR B O 1
ATOM 1412 N N . ASP B 1 22 ? 12.734 20.984 3.521 1 96.75 22 ASP B N 1
ATOM 1413 C CA . ASP B 1 22 ? 13.75 19.938 3.344 1 96.75 22 ASP B CA 1
ATOM 1414 C C . ASP B 1 22 ? 14.109 19.297 4.68 1 96.75 22 ASP B C 1
ATOM 1416 O O . ASP B 1 22 ? 15.062 18.516 4.758 1 96.75 22 ASP B O 1
ATOM 1420 N N . SER B 1 23 ? 13.359 19.656 5.707 1 97.81 23 SER B N 1
ATOM 1421 C CA . SER B 1 23 ? 13.594 19.062 7.023 1 97.81 23 SER B CA 1
ATOM 1422 C C . SER B 1 23 ? 13.266 17.578 7.035 1 97.81 23 SER B C 1
ATOM 1424 O O . SER B 1 23 ? 12.594 17.078 6.129 1 97.81 23 SER B O 1
ATOM 1426 N N . ARG B 1 24 ? 13.781 16.906 8.055 1 97.69 24 ARG B N 1
ATOM 1427 C CA . ARG B 1 24 ? 13.453 15.492 8.258 1 97.69 24 ARG B CA 1
ATOM 1428 C C . ARG B 1 24 ? 12.086 15.336 8.906 1 97.69 24 ARG B C 1
ATOM 1430 O O . ARG B 1 24 ? 11.789 15.977 9.914 1 97.69 24 ARG B O 1
ATOM 1437 N N . ILE B 1 25 ? 11.305 14.531 8.25 1 98.69 25 ILE B N 1
ATOM 1438 C CA . ILE B 1 25 ? 9.945 14.297 8.734 1 98.69 25 ILE B CA 1
ATOM 1439 C C . ILE B 1 25 ? 9.836 12.891 9.305 1 98.69 25 ILE B C 1
ATOM 1441 O O . ILE B 1 25 ? 10.234 11.914 8.656 1 98.69 25 ILE B O 1
ATOM 1445 N N . SER B 1 26 ? 9.367 12.734 10.516 1 98.88 26 SER B N 1
ATOM 1446 C CA . SER B 1 26 ? 9.094 11.438 11.133 1 98.88 26 SER B CA 1
ATOM 1447 C C . SER B 1 26 ? 7.609 11.273 11.438 1 98.88 26 SER B C 1
ATOM 1449 O O . SER B 1 26 ? 6.891 12.258 11.602 1 98.88 26 SER B O 1
ATOM 1451 N N . VAL B 1 27 ? 7.184 10.016 11.5 1 98.94 27 VAL B N 1
ATOM 1452 C CA . VAL B 1 27 ? 5.77 9.703 11.703 1 98.94 27 VAL B CA 1
ATOM 1453 C C . VAL B 1 27 ? 5.629 8.57 12.719 1 98.94 27 VAL B C 1
ATOM 1455 O O . VAL B 1 27 ? 6.398 7.605 12.695 1 98.94 27 VAL B O 1
ATOM 1458 N N . VAL B 1 28 ? 4.707 8.719 13.562 1 98.88 28 VAL B N 1
ATOM 1459 C CA . VAL B 1 28 ? 4.211 7.613 14.375 1 98.88 28 VAL B CA 1
ATOM 1460 C C . VAL B 1 28 ? 2.732 7.375 14.07 1 98.88 28 VAL B C 1
ATOM 1462 O O . VAL B 1 28 ? 1.918 8.297 14.148 1 98.88 28 VAL B O 1
ATOM 1465 N N . LEU B 1 29 ? 2.424 6.191 13.727 1 98.81 29 LEU B N 1
ATOM 1466 C CA . LEU B 1 29 ? 1.042 5.754 13.562 1 98.81 29 LEU B CA 1
ATOM 1467 C C . LEU B 1 29 ? 0.6 4.879 14.727 1 98.81 29 LEU B C 1
ATOM 1469 O O . LEU B 1 29 ? 1.374 4.055 15.219 1 98.81 29 LEU B O 1
ATOM 1473 N N . GLY B 1 30 ? -0.618 5.094 15.125 1 98.38 30 GLY B N 1
ATOM 1474 C CA . GLY B 1 30 ? -1.163 4.293 16.203 1 98.38 30 GLY B CA 1
ATOM 1475 C C . GLY B 1 30 ? -2.553 3.758 15.914 1 98.38 30 GLY B C 1
ATOM 1476 O O . GLY B 1 30 ? -3.277 4.32 15.086 1 98.38 30 GLY B O 1
ATOM 1477 N N . ASP B 1 31 ? -2.869 2.604 16.594 1 97.12 31 ASP B N 1
ATOM 1478 C CA . ASP B 1 31 ? -4.215 2.047 16.5 1 97.12 31 ASP B CA 1
ATOM 1479 C C . ASP B 1 31 ? -4.957 2.152 17.828 1 97.12 31 ASP B C 1
ATOM 1481 O O . ASP B 1 31 ? -4.441 2.73 18.781 1 97.12 31 ASP B O 1
ATOM 1485 N N . SER B 1 32 ? -6.227 1.682 17.859 1 95.88 32 SER B N 1
ATOM 1486 C CA . SER B 1 32 ? -7.102 1.834 19.031 1 95.88 32 SER B CA 1
ATOM 1487 C C . SER B 1 32 ? -6.688 0.894 20.156 1 95.88 32 SER B C 1
ATOM 1489 O O . SER B 1 32 ? -7.152 1.035 21.281 1 95.88 32 SER B O 1
ATOM 1491 N N . PHE B 1 33 ? -5.75 -0.016 19.844 1 95.69 33 PHE B N 1
ATOM 1492 C CA . PHE B 1 33 ? -5.312 -0.985 20.844 1 95.69 33 PHE B CA 1
ATOM 1493 C C . PHE B 1 33 ? -4.027 -0.522 21.516 1 95.69 33 PHE B C 1
ATOM 1495 O O . PHE B 1 33 ? -3.467 -1.238 22.344 1 95.69 33 PHE B O 1
ATOM 1502 N N . GLY B 1 34 ? -3.52 0.603 21.094 1 95.88 34 GLY B N 1
ATOM 1503 C CA . GLY B 1 34 ? -2.334 1.161 21.719 1 95.88 34 GLY B CA 1
ATOM 1504 C C . GLY B 1 34 ? -1.044 0.739 21.047 1 95.88 34 GLY B C 1
ATOM 1505 O O . GLY B 1 34 ? 0.047 1.039 21.531 1 95.88 34 GLY B O 1
ATOM 1506 N N . ARG B 1 35 ? -1.144 0.013 19.984 1 97.69 35 ARG B N 1
ATOM 1507 C CA . ARG B 1 35 ? 0.039 -0.367 19.219 1 97.69 35 ARG B CA 1
ATOM 1508 C C . ARG B 1 35 ? 0.455 0.747 18.266 1 97.69 35 ARG B C 1
ATOM 1510 O O . ARG B 1 35 ? -0.363 1.591 17.891 1 97.69 35 ARG B O 1
ATOM 1517 N N . SER B 1 36 ? 1.752 0.75 17.859 1 98.19 36 SER B N 1
ATOM 1518 C CA . SER B 1 36 ? 2.219 1.857 17.031 1 98.19 36 SER B CA 1
ATOM 1519 C C . SER B 1 36 ? 3.289 1.399 16.047 1 98.19 36 SER B C 1
ATOM 1521 O O . SER B 1 36 ? 3.885 0.334 16.219 1 98.19 36 SER B O 1
ATOM 1523 N N . VAL B 1 37 ? 3.426 2.125 14.977 1 98.25 37 VAL B N 1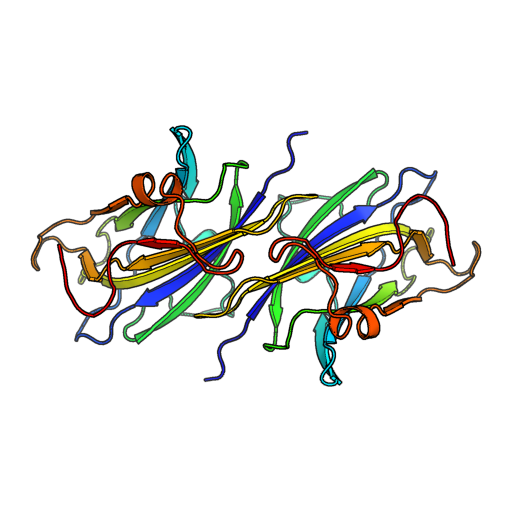
ATOM 1524 C CA . VAL B 1 37 ? 4.508 2.035 14 1 98.25 37 VAL B CA 1
ATOM 1525 C C . VAL B 1 37 ? 5.281 3.352 13.961 1 98.25 37 VAL B C 1
ATOM 1527 O O . VAL B 1 37 ? 4.688 4.426 13.852 1 98.25 37 VAL B O 1
ATOM 1530 N N . TRP B 1 38 ? 6.574 3.234 14.133 1 98.5 38 TRP B N 1
ATOM 1531 C CA . TRP B 1 38 ? 7.422 4.422 14.094 1 98.5 38 TRP B CA 1
ATOM 1532 C C . TRP B 1 38 ? 8.219 4.477 12.789 1 98.5 38 TRP B C 1
ATOM 1534 O O . TRP B 1 38 ? 8.906 3.518 12.43 1 98.5 38 TRP B O 1
ATOM 1544 N N . ILE B 1 39 ? 8.102 5.609 12.07 1 98.5 39 ILE B N 1
ATOM 1545 C CA . ILE B 1 39 ? 8.867 5.922 10.859 1 98.5 39 ILE B CA 1
ATOM 1546 C C . ILE B 1 39 ? 9.805 7.094 11.133 1 98.5 39 ILE B C 1
ATOM 1548 O O . ILE B 1 39 ? 9.406 8.258 10.992 1 98.5 39 ILE B O 1
ATOM 1552 N N . PRO B 1 40 ? 11.062 6.82 11.375 1 98.38 40 PRO B N 1
ATOM 1553 C CA . PRO B 1 40 ? 11.945 7.883 11.852 1 98.38 40 PRO B CA 1
ATOM 1554 C C . PRO B 1 40 ? 12.289 8.898 10.766 1 98.38 40 PRO B C 1
ATOM 1556 O O . PRO B 1 40 ? 12.594 10.055 11.07 1 98.38 40 PRO B O 1
ATOM 1559 N N . GLU B 1 41 ? 12.336 8.445 9.531 1 98.44 41 GLU B N 1
ATOM 1560 C CA . GLU B 1 41 ? 12.602 9.305 8.375 1 98.44 41 GLU B CA 1
ATOM 1561 C C . GLU B 1 41 ? 11.734 8.898 7.184 1 98.44 41 GLU B C 1
ATOM 1563 O O . GLU B 1 41 ? 12.047 7.934 6.484 1 98.44 41 GLU B O 1
ATOM 1568 N N . LEU B 1 42 ? 10.711 9.703 6.926 1 98.62 42 LEU B N 1
ATOM 1569 C CA . LEU B 1 42 ? 9.688 9.336 5.957 1 98.62 42 LEU B CA 1
ATOM 1570 C C . LEU B 1 42 ? 10.273 9.219 4.555 1 98.62 42 LEU B C 1
ATOM 1572 O O . LEU B 1 42 ? 9.883 8.344 3.781 1 98.62 42 LEU B O 1
ATOM 1576 N N . ARG B 1 43 ? 11.289 10.016 4.223 1 97.94 43 ARG B N 1
ATOM 1577 C CA . ARG B 1 43 ? 11.891 10 2.895 1 97.94 43 ARG B CA 1
ATOM 1578 C C . ARG B 1 43 ? 12.523 8.641 2.594 1 97.94 43 ARG B C 1
ATOM 1580 O O . ARG B 1 43 ? 12.633 8.25 1.432 1 97.94 43 ARG B O 1
ATOM 1587 N N . SER B 1 44 ? 12.984 7.949 3.602 1 97.06 44 SER B N 1
ATOM 1588 C CA . SER B 1 44 ? 13.578 6.629 3.398 1 97.06 44 SER B CA 1
ATOM 1589 C C . SER B 1 44 ? 12.562 5.652 2.82 1 97.06 44 SER B C 1
ATOM 1591 O O . SER B 1 44 ? 12.93 4.594 2.303 1 97.06 44 SER B O 1
ATOM 1593 N N . TRP B 1 45 ? 11.25 6.023 2.891 1 98.12 45 TRP B N 1
ATOM 1594 C CA . TRP B 1 45 ? 10.172 5.219 2.332 1 98.12 45 TRP B CA 1
ATOM 1595 C C . TRP B 1 45 ? 9.688 5.793 1.003 1 98.12 45 TRP B C 1
ATOM 1597 O O . TRP B 1 45 ? 8.641 5.398 0.49 1 98.12 45 TRP B O 1
ATOM 1607 N N . GLY B 1 46 ? 10.398 6.719 0.437 1 97.94 46 GLY B N 1
ATOM 1608 C CA . GLY B 1 46 ? 9.938 7.441 -0.737 1 97.94 46 GLY B CA 1
ATOM 1609 C C . GLY B 1 46 ? 9.789 6.559 -1.961 1 97.94 46 GLY B C 1
ATOM 1610 O O . GLY B 1 46 ? 10.648 5.723 -2.24 1 97.94 46 GLY B O 1
ATOM 1611 N N . LEU B 1 47 ? 8.664 6.828 -2.729 1 97.44 47 LEU B N 1
ATOM 1612 C CA . LEU B 1 47 ? 8.43 6.078 -3.957 1 97.44 47 LEU B CA 1
ATOM 1613 C C . LEU B 1 47 ? 8.508 6.992 -5.176 1 97.44 47 LEU B C 1
ATOM 1615 O O . LEU B 1 47 ? 8.258 6.555 -6.301 1 97.44 47 LEU B O 1
ATOM 1619 N N . MET B 1 48 ? 8.812 8.227 -4.93 1 96.5 48 MET B N 1
ATOM 1620 C CA . MET B 1 48 ? 8.93 9.148 -6.055 1 96.5 48 MET B CA 1
ATOM 1621 C C . MET B 1 48 ? 10.195 8.867 -6.859 1 96.5 48 MET B C 1
ATOM 1623 O O . MET B 1 48 ? 11.125 8.227 -6.359 1 96.5 48 MET B O 1
ATOM 1627 N N . PRO B 1 49 ? 10.148 9.305 -8.125 1 92 49 PRO B N 1
ATOM 1628 C CA . PRO B 1 49 ? 11.344 9.062 -8.938 1 92 49 PRO B CA 1
ATOM 1629 C C . PRO B 1 49 ? 12.602 9.664 -8.32 1 92 49 PRO B C 1
ATOM 1631 O O . PRO B 1 49 ? 12.516 10.477 -7.395 1 92 49 PRO B O 1
ATOM 1634 N N . TYR B 1 50 ? 13.633 9.227 -8.945 1 90.19 50 TYR B N 1
ATOM 1635 C CA . TYR B 1 50 ? 14.945 9.695 -8.5 1 90.19 50 TYR B CA 1
ATOM 1636 C C . TYR B 1 50 ? 15.031 11.219 -8.57 1 90.19 50 TYR B C 1
ATOM 1638 O O . TYR B 1 50 ? 14.547 11.828 -9.523 1 90.19 50 TYR B O 1
ATOM 1646 N N . ALA B 1 51 ? 15.633 11.906 -7.582 1 92.44 51 ALA B N 1
ATOM 1647 C CA . ALA B 1 51 ? 15.953 13.328 -7.52 1 92.44 51 ALA B CA 1
ATOM 1648 C C . ALA B 1 51 ? 14.727 14.148 -7.145 1 92.44 51 ALA B C 1
ATOM 1650 O O . ALA B 1 51 ? 14.773 15.383 -7.129 1 92.44 51 ALA B O 1
ATOM 1651 N N . HIS B 1 52 ? 13.555 13.43 -7.035 1 95.06 52 HIS B N 1
ATOM 1652 C CA . HIS B 1 52 ? 12.367 14.156 -6.602 1 95.06 52 HIS B CA 1
ATOM 1653 C C . HIS B 1 52 ? 12.633 14.938 -5.32 1 95.06 52 HIS B C 1
ATOM 1655 O O . HIS B 1 52 ? 13.266 14.422 -4.395 1 95.06 52 HIS B O 1
ATOM 1661 N N . ASP B 1 53 ? 12.227 16.188 -5.285 1 96.5 53 ASP B N 1
ATOM 1662 C CA . ASP B 1 53 ? 12.312 17.016 -4.078 1 96.5 53 ASP B CA 1
ATOM 1663 C C . ASP B 1 53 ? 11.023 16.906 -3.256 1 96.5 53 ASP B C 1
ATOM 1665 O O . ASP B 1 53 ? 10.031 17.562 -3.578 1 96.5 53 ASP B O 1
ATOM 1669 N N . TYR B 1 54 ? 11.055 16.156 -2.205 1 97.31 54 TYR B N 1
ATOM 1670 C CA . TYR B 1 54 ? 9.883 15.844 -1.399 1 97.31 54 TYR B CA 1
ATOM 1671 C C . TYR B 1 54 ? 9.422 17.062 -0.613 1 97.31 54 TYR B C 1
ATOM 1673 O O . TYR B 1 54 ? 10.219 17.984 -0.357 1 97.31 54 TYR B O 1
ATOM 1681 N N . PHE B 1 55 ? 8.125 17.094 -0.249 1 98.12 55 PHE B N 1
ATOM 1682 C CA . PHE B 1 55 ? 7.484 18.031 0.669 1 98.12 55 PHE B CA 1
ATOM 1683 C C . PHE B 1 55 ? 7.535 19.453 0.123 1 98.12 55 PHE B C 1
ATOM 1685 O O . PHE B 1 55 ? 7.617 20.422 0.889 1 98.12 55 PHE B O 1
ATOM 1692 N N . GLU B 1 56 ? 7.664 19.625 -1.173 1 97.62 56 GLU B N 1
ATOM 1693 C CA . GLU B 1 56 ? 7.602 20.953 -1.776 1 97.62 56 GLU B CA 1
ATOM 1694 C C . GLU B 1 56 ? 6.168 21.469 -1.818 1 97.62 56 GLU B C 1
ATOM 1696 O O . GLU B 1 56 ? 5.219 20.688 -1.825 1 97.62 56 GLU B O 1
ATOM 1701 N N . ARG B 1 57 ? 6.074 22.719 -1.893 1 97.31 57 ARG B N 1
ATOM 1702 C CA . ARG B 1 57 ? 4.785 23.391 -1.932 1 97.31 57 ARG B CA 1
ATOM 1703 C C . ARG B 1 57 ? 3.877 22.781 -2.994 1 97.31 57 ARG B C 1
ATOM 1705 O O . ARG B 1 57 ? 4.266 22.672 -4.16 1 97.31 57 ARG B O 1
ATOM 1712 N N . GLY B 1 58 ? 2.689 22.375 -2.541 1 97.5 58 GLY B N 1
ATOM 1713 C CA . GLY B 1 58 ? 1.677 21.891 -3.465 1 97.5 58 GLY B CA 1
ATOM 1714 C C . GLY B 1 58 ? 1.871 20.438 -3.848 1 97.5 58 GLY B C 1
ATOM 1715 O O . GLY B 1 58 ? 0.996 19.828 -4.473 1 97.5 58 GLY B O 1
ATOM 1716 N N . ASN B 1 59 ? 2.99 19.828 -3.443 1 96.88 59 ASN B N 1
ATOM 1717 C CA . ASN B 1 59 ? 3.312 18.469 -3.859 1 96.88 59 ASN B CA 1
ATOM 1718 C C . ASN B 1 59 ? 2.406 17.438 -3.182 1 96.88 59 ASN B C 1
ATOM 1720 O O . ASN B 1 59 ? 1.979 17.641 -2.043 1 96.88 59 ASN B O 1
ATOM 1724 N N . LEU B 1 60 ? 2.029 16.484 -3.896 1 97.94 60 LEU B N 1
ATOM 1725 C CA . LEU B 1 60 ? 1.556 15.219 -3.357 1 97.94 60 LEU B CA 1
ATOM 1726 C C . LEU B 1 60 ? 2.633 14.141 -3.467 1 97.94 60 LEU B C 1
ATOM 1728 O O . LEU B 1 60 ? 2.916 13.648 -4.562 1 97.94 60 LEU B O 1
ATOM 1732 N N . ASP B 1 61 ? 3.254 13.773 -2.365 1 98.12 61 ASP B N 1
ATOM 1733 C CA . ASP B 1 61 ? 4.305 12.766 -2.312 1 98.12 61 ASP B CA 1
ATOM 1734 C C . ASP B 1 61 ? 3.764 11.438 -1.794 1 98.12 61 ASP B C 1
ATOM 1736 O O . ASP B 1 61 ? 2.812 11.406 -1.012 1 98.12 61 ASP B O 1
ATOM 1740 N N . VAL B 1 62 ? 4.383 10.359 -2.221 1 98.5 62 VAL B N 1
ATOM 1741 C CA . VAL B 1 62 ? 3.928 9.062 -1.734 1 98.5 62 VAL B CA 1
ATOM 1742 C C . VAL B 1 62 ? 5.113 8.266 -1.198 1 98.5 62 VAL B C 1
ATOM 1744 O O . VAL B 1 62 ? 6.215 8.336 -1.749 1 98.5 62 VAL B O 1
ATOM 1747 N N . PHE B 1 63 ? 4.918 7.57 -0.164 1 98.56 63 PHE B N 1
ATOM 1748 C CA . PHE B 1 63 ? 5.871 6.754 0.577 1 98.56 63 PHE B CA 1
ATOM 1749 C C . PHE B 1 63 ? 5.297 5.367 0.853 1 98.56 63 PHE B C 1
ATOM 1751 O O . PHE B 1 63 ? 4.09 5.219 1.051 1 98.56 63 PHE B O 1
ATOM 1758 N N . SER B 1 64 ? 6.16 4.402 0.918 1 98.56 64 SER B N 1
ATOM 1759 C CA . SER B 1 64 ? 5.734 3.062 1.302 1 98.56 64 SER B CA 1
ATOM 1760 C C . SER B 1 64 ? 6.867 2.289 1.97 1 98.56 64 SER B C 1
ATOM 1762 O O . SER B 1 64 ? 8.016 2.363 1.534 1 98.56 64 SER B O 1
ATOM 1764 N N . GLY B 1 65 ? 6.492 1.599 3.006 1 98 65 GLY B N 1
ATOM 1765 C CA . GLY B 1 65 ? 7.488 0.833 3.74 1 98 65 GLY B CA 1
ATOM 1766 C C . GLY B 1 65 ? 6.875 -0.183 4.688 1 98 65 GLY B C 1
ATOM 1767 O O . GLY B 1 65 ? 5.656 -0.239 4.844 1 98 65 GLY B O 1
ATOM 1768 N N . ARG B 1 66 ? 7.719 -0.94 5.285 1 97.88 66 ARG B N 1
ATOM 1769 C CA . ARG B 1 66 ? 7.293 -2.002 6.191 1 97.88 66 ARG B CA 1
ATOM 1770 C C . ARG B 1 66 ? 7.34 -1.535 7.641 1 97.88 66 A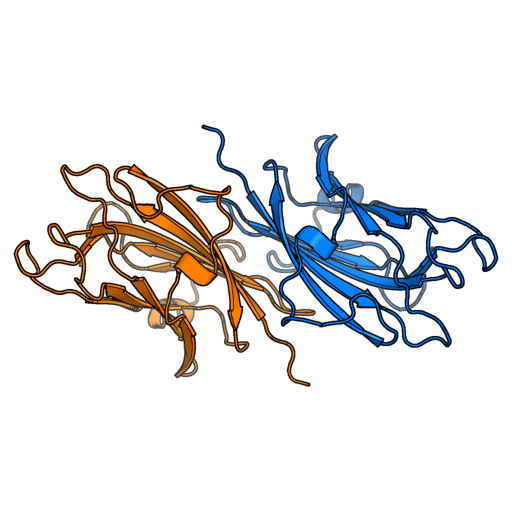RG B C 1
ATOM 1772 O O . ARG B 1 66 ? 8.203 -0.739 8.016 1 97.88 66 ARG B O 1
ATOM 1779 N N . GLY B 1 67 ? 6.426 -1.97 8.406 1 97.19 67 GLY B N 1
ATOM 1780 C CA . GLY B 1 67 ? 6.367 -1.81 9.852 1 97.19 67 GLY B CA 1
ATOM 1781 C C . GLY B 1 67 ? 5.582 -2.908 10.539 1 97.19 67 GLY B C 1
ATOM 1782 O O . GLY B 1 67 ? 4.945 -3.732 9.883 1 97.19 67 GLY B O 1
ATOM 1783 N N . SER B 1 68 ? 5.746 -2.891 11.852 1 96.75 68 SER B N 1
ATOM 1784 C CA . SER B 1 68 ? 4.977 -3.867 12.617 1 96.75 68 SER B CA 1
ATOM 1785 C C . SER B 1 68 ? 3.49 -3.777 12.297 1 96.75 68 SER B C 1
ATOM 1787 O O . SER B 1 68 ? 2.971 -2.689 12.031 1 96.75 68 SER B O 1
ATOM 1789 N N . CYS B 1 69 ? 2.85 -4.973 12.352 1 96.94 69 CYS B N 1
ATOM 1790 C CA . CYS B 1 69 ? 1.413 -4.98 12.102 1 96.94 69 CYS B CA 1
ATOM 1791 C C . CYS B 1 69 ? 0.645 -4.461 13.312 1 96.94 69 CYS B C 1
ATOM 1793 O O . CYS B 1 69 ? 0.781 -4.992 14.414 1 96.94 69 CYS B O 1
ATOM 1795 N N . ILE B 1 70 ? -0.09 -3.443 13.047 1 96.75 70 ILE B N 1
ATOM 1796 C CA . ILE B 1 70 ? -1.029 -2.924 14.039 1 96.75 70 ILE B CA 1
ATOM 1797 C C . ILE B 1 70 ? -2.449 -2.982 13.484 1 96.75 70 ILE B C 1
ATOM 1799 O O . ILE B 1 70 ? -2.672 -3.502 12.383 1 96.75 70 ILE B O 1
ATOM 1803 N N . GLY B 1 71 ? -3.449 -2.6 14.273 1 93.75 71 GLY B N 1
ATOM 1804 C CA . GLY B 1 71 ? -4.781 -2.414 13.719 1 93.75 71 GLY B CA 1
ATOM 1805 C C . GLY B 1 71 ? -4.867 -1.24 12.766 1 93.75 71 GLY B C 1
ATOM 1806 O O . GLY B 1 71 ? -3.848 -0.667 12.383 1 93.75 71 GLY B O 1
ATOM 1807 N N . SER B 1 72 ? -6.031 -0.937 12.297 1 93.69 72 SER B N 1
ATOM 1808 C CA . SER B 1 72 ? -6.207 0.23 11.438 1 93.69 72 SER B CA 1
ATOM 1809 C C . SER B 1 72 ? -5.676 1.494 12.102 1 93.69 72 SER B C 1
ATOM 1811 O O . SER B 1 72 ? -6.074 1.829 13.219 1 93.69 72 SER B O 1
ATOM 1813 N N . PRO B 1 73 ? -4.742 2.111 11.469 1 97 73 PRO B N 1
ATOM 1814 C CA . PRO B 1 73 ? -4.23 3.34 12.086 1 97 73 PRO B CA 1
ATOM 1815 C C . PRO B 1 73 ? -5.32 4.379 12.328 1 97 73 PRO B C 1
ATOM 1817 O O . PRO B 1 73 ? -6.141 4.637 11.438 1 97 73 PRO B O 1
ATOM 1820 N N . CYS B 1 74 ? -5.363 4.938 13.523 1 97.88 74 CYS B N 1
ATOM 1821 C CA . CYS B 1 74 ? -6.352 5.969 13.828 1 97.88 74 CYS B CA 1
ATOM 1822 C C . CYS B 1 74 ? -5.711 7.129 14.578 1 97.88 74 CYS B C 1
ATOM 1824 O O . CYS B 1 74 ? -6.395 8.086 14.945 1 97.88 74 CYS B O 1
ATOM 1826 N N . ARG B 1 75 ? -4.445 7.039 14.789 1 98.44 75 ARG B N 1
ATOM 1827 C CA . ARG B 1 75 ? -3.678 8.102 15.43 1 98.44 75 ARG B CA 1
ATOM 1828 C C . ARG B 1 75 ? -2.43 8.438 14.625 1 98.44 75 ARG B C 1
ATOM 1830 O O . ARG B 1 75 ? -1.759 7.543 14.102 1 98.44 75 ARG B O 1
ATOM 1837 N N . LEU B 1 76 ? -2.129 9.75 14.594 1 98.81 76 LEU B N 1
ATOM 1838 C CA . LEU B 1 76 ? -0.966 10.242 13.859 1 98.81 76 LEU B CA 1
ATOM 1839 C C . LEU B 1 76 ? -0.177 11.242 14.703 1 98.81 76 LEU B C 1
ATOM 1841 O O . LEU B 1 76 ? -0.755 12.156 15.289 1 98.81 76 LEU B O 1
ATOM 1845 N N . ASN B 1 77 ? 1.084 10.992 14.859 1 98.88 77 ASN B N 1
ATOM 1846 C CA . ASN B 1 77 ? 2.053 11.992 15.297 1 98.88 77 ASN B CA 1
ATOM 1847 C C . ASN B 1 77 ? 3.047 12.336 14.195 1 98.88 77 ASN B C 1
ATOM 1849 O O . ASN B 1 77 ? 3.842 11.492 13.781 1 98.88 77 ASN B O 1
ATOM 1853 N N . LEU B 1 78 ? 2.949 13.523 13.688 1 98.88 78 LEU B N 1
ATOM 1854 C CA . LEU B 1 78 ? 3.795 14.031 12.617 1 98.88 78 LEU B CA 1
ATOM 1855 C C . LEU B 1 78 ? 4.801 15.039 13.148 1 98.88 78 LEU B C 1
ATOM 1857 O O . LEU B 1 78 ? 4.422 16.016 13.797 1 98.88 78 LEU B O 1
ATOM 1861 N N . THR B 1 79 ? 6.094 14.789 12.859 1 98.88 79 THR B N 1
ATOM 1862 C CA . THR B 1 79 ? 7.105 15.664 13.438 1 98.88 79 THR B CA 1
ATOM 1863 C C . THR B 1 79 ? 8.125 16.078 12.383 1 98.88 79 THR B C 1
ATOM 1865 O O . THR B 1 79 ? 8.641 15.242 11.641 1 98.88 79 THR B O 1
ATOM 1868 N N . SER B 1 80 ? 8.352 17.359 12.281 1 98.62 80 SER B N 1
ATOM 1869 C CA . SER B 1 80 ? 9.5 17.906 11.57 1 98.62 80 SER B CA 1
ATOM 1870 C C . SER B 1 80 ? 10.656 18.172 12.523 1 98.62 80 SER B C 1
ATOM 1872 O O . SER B 1 80 ? 10.453 18.656 13.641 1 98.62 80 SER B O 1
ATOM 1874 N N . ASP B 1 81 ? 11.852 17.906 12.117 1 97.94 81 ASP B N 1
ATOM 1875 C CA . ASP B 1 81 ? 12.961 18.172 13.023 1 97.94 81 ASP B CA 1
ATOM 1876 C C . ASP B 1 81 ? 13.398 19.641 12.938 1 97.94 81 ASP B C 1
ATOM 1878 O O . ASP B 1 81 ? 14.305 20.062 13.656 1 97.94 81 ASP B O 1
ATOM 1882 N N . GLY B 1 82 ? 12.898 20.328 11.977 1 96.06 82 GLY B N 1
ATOM 1883 C CA . GLY B 1 82 ? 13.156 21.75 11.867 1 96.06 82 GLY B CA 1
ATOM 1884 C C . GLY B 1 82 ? 14.57 22.062 11.406 1 96.06 82 GLY B C 1
ATOM 1885 O O . GLY B 1 82 ? 15.086 23.156 11.656 1 96.06 82 GLY B O 1
ATOM 1886 N N . SER B 1 83 ? 15.195 21.172 10.75 1 93.19 83 SER B N 1
ATOM 1887 C CA . SER B 1 83 ? 16.625 21.312 10.469 1 93.19 83 SER B CA 1
ATOM 1888 C C . SER B 1 83 ? 16.859 22.234 9.281 1 93.19 83 SER B C 1
ATOM 1890 O O . SER B 1 83 ? 17.969 22.703 9.07 1 93.19 83 SER B O 1
ATOM 1892 N N . ASP B 1 84 ? 15.875 22.453 8.523 1 87.62 84 ASP B N 1
ATOM 1893 C CA . ASP B 1 84 ? 16.031 23.312 7.348 1 87.62 84 ASP B CA 1
ATOM 1894 C C . ASP B 1 84 ? 16.047 24.781 7.742 1 87.62 84 ASP B C 1
ATOM 1896 O O . ASP B 1 84 ? 15.508 25.156 8.781 1 87.62 84 ASP B O 1
ATOM 1900 N N . ARG B 1 85 ? 16.781 25.688 7.043 1 83.81 85 ARG B N 1
ATOM 1901 C CA . ARG B 1 85 ? 16.844 27.125 7.316 1 83.81 85 ARG B CA 1
ATOM 1902 C C . ARG B 1 85 ? 15.461 27.75 7.289 1 83.81 85 ARG B C 1
ATOM 1904 O O . ARG B 1 85 ? 15.086 28.484 8.203 1 83.81 85 ARG B O 1
ATOM 1911 N N . HIS B 1 86 ? 14.648 27.562 6.262 1 83.81 86 HIS B N 1
ATOM 1912 C CA . HIS B 1 86 ? 13.219 27.875 6.219 1 83.81 86 HIS B CA 1
ATOM 1913 C C . HIS B 1 86 ? 12.375 26.625 6.469 1 83.81 86 HIS B C 1
ATOM 1915 O O . HIS B 1 86 ? 11.703 26.141 5.562 1 83.81 86 HIS B O 1
ATOM 1921 N N . HIS B 1 87 ? 12.242 26.406 7.816 1 87.69 87 HIS B N 1
ATOM 1922 C CA . HIS B 1 87 ? 11.914 25.031 8.164 1 87.69 87 HIS B CA 1
ATOM 1923 C C . HIS B 1 87 ? 10.406 24.812 8.18 1 87.69 87 HIS B C 1
ATOM 1925 O O . HIS B 1 87 ? 9.945 23.688 8.367 1 87.69 87 HIS B O 1
ATOM 1931 N N . GLY B 1 88 ? 9.656 25.938 7.984 1 95.44 88 GLY B N 1
ATOM 1932 C CA . GLY B 1 88 ? 8.219 25.734 8.031 1 95.44 88 GLY B CA 1
ATOM 1933 C C . GLY B 1 88 ? 7.715 24.781 6.961 1 95.44 88 GLY B C 1
ATOM 1934 O O . GLY B 1 88 ? 8.203 24.797 5.832 1 95.44 88 GLY B O 1
ATOM 1935 N N . TRP B 1 89 ? 6.84 24.031 7.363 1 98.44 89 TRP B N 1
ATOM 1936 C CA . TRP B 1 89 ? 6.172 23.094 6.457 1 98.44 89 TRP B CA 1
ATOM 1937 C C . TRP B 1 89 ? 4.668 23.078 6.707 1 98.44 89 TRP B C 1
ATOM 1939 O O . TRP B 1 89 ? 4.219 22.938 7.848 1 98.44 89 TRP B O 1
ATOM 1949 N N . TYR B 1 90 ? 3.98 23.344 5.684 1 98.56 90 TYR B N 1
ATOM 1950 C CA . TYR B 1 90 ? 2.535 23.203 5.828 1 98.56 90 TYR B CA 1
ATOM 1951 C C . TYR B 1 90 ? 2.061 21.875 5.273 1 98.56 90 TYR B C 1
ATOM 1953 O O . TYR B 1 90 ? 2.129 21.641 4.062 1 98.56 90 TYR B O 1
ATOM 1961 N N . CYS B 1 91 ? 1.547 21.047 6.191 1 98.56 91 CYS B N 1
ATOM 1962 C CA . CYS B 1 91 ? 0.975 19.781 5.762 1 98.56 91 CYS B CA 1
ATOM 1963 C C . CYS B 1 91 ? -0.546 19.859 5.699 1 98.56 91 CYS B C 1
ATOM 1965 O O . CYS B 1 91 ? -1.198 20.125 6.711 1 98.56 91 CYS B O 1
ATOM 1967 N N . ASP B 1 92 ? -1.068 19.609 4.551 1 97.94 92 ASP B N 1
ATOM 1968 C CA . ASP B 1 92 ? -2.52 19.562 4.398 1 97.94 92 ASP B CA 1
ATOM 1969 C C . ASP B 1 92 ? -3.096 18.281 4.992 1 97.94 92 ASP B C 1
ATOM 1971 O O . ASP B 1 92 ? -3.795 18.312 6.004 1 97.94 92 ASP B O 1
ATOM 1975 N N . TYR B 1 93 ? -2.744 17.188 4.441 1 98.19 93 TYR B N 1
ATOM 1976 C CA . TYR B 1 93 ? -3.238 15.922 4.961 1 98.19 93 TYR B CA 1
ATOM 1977 C C . TYR B 1 93 ? -2.246 14.797 4.691 1 98.19 93 TYR B C 1
ATOM 1979 O O . TYR B 1 93 ? -1.327 14.953 3.883 1 98.19 93 TYR B O 1
ATOM 1987 N N . ILE B 1 94 ? -2.398 13.727 5.395 1 98.75 94 ILE B N 1
ATOM 1988 C CA . ILE B 1 94 ? -1.73 12.445 5.18 1 98.75 94 ILE B CA 1
ATOM 1989 C C . ILE B 1 94 ? -2.768 11.328 5.074 1 98.75 94 ILE B C 1
ATOM 1991 O O . ILE B 1 94 ? -3.561 11.125 6 1 98.75 94 ILE B O 1
ATOM 1995 N N . GLU B 1 95 ? -2.834 10.695 3.961 1 98.38 95 GLU B N 1
ATOM 1996 C CA . GLU B 1 95 ? -3.674 9.516 3.783 1 98.38 95 GLU B CA 1
ATOM 1997 C C . GLU B 1 95 ? -2.861 8.227 3.939 1 98.38 95 GLU B C 1
ATOM 1999 O O . GLU B 1 95 ? -1.931 7.98 3.17 1 98.38 95 GLU B O 1
ATOM 2004 N N . VAL B 1 96 ? -3.217 7.406 4.922 1 98.62 96 VAL B N 1
ATOM 2005 C CA . VAL B 1 96 ? -2.479 6.191 5.246 1 98.62 96 VAL B CA 1
ATOM 2006 C C . VAL B 1 96 ? -3.291 4.969 4.828 1 98.62 96 VAL B C 1
ATOM 2008 O O . VAL B 1 96 ? -4.469 4.848 5.176 1 98.62 96 VAL B O 1
ATOM 2011 N N . THR B 1 97 ? -2.711 4.145 4.051 1 97.88 97 THR B N 1
ATOM 2012 C CA . THR B 1 97 ? -3.248 2.818 3.77 1 97.88 97 THR B CA 1
ATOM 2013 C C . THR B 1 97 ? -2.338 1.733 4.34 1 97.88 97 THR B C 1
ATOM 2015 O O . THR B 1 97 ? -1.121 1.775 4.148 1 97.88 97 THR B O 1
ATOM 2018 N N . SER B 1 98 ? -2.906 0.84 5.113 1 97.44 98 SER B N 1
ATOM 2019 C CA . SER B 1 98 ? -2.158 -0.296 5.641 1 97.44 98 SER B CA 1
ATOM 2020 C C . SER B 1 98 ? -2.664 -1.611 5.055 1 97.44 98 SER B C 1
ATOM 2022 O O . SER B 1 98 ? -3.854 -1.748 4.758 1 97.44 98 SER B O 1
ATOM 2024 N N . THR B 1 99 ? -1.786 -2.506 4.84 1 97.12 99 THR B N 1
ATOM 2025 C CA . THR B 1 99 ? -2.115 -3.863 4.422 1 97.12 99 THR B CA 1
ATOM 2026 C C . THR B 1 99 ? -1.114 -4.863 4.992 1 97.12 99 THR B C 1
ATOM 2028 O O . THR B 1 99 ? 0.029 -4.508 5.285 1 97.12 99 THR B O 1
ATOM 2031 N N . GLY B 1 100 ? -1.561 -6.062 5.215 1 96 100 GLY B N 1
ATOM 2032 C CA . GLY B 1 100 ? -0.767 -7.188 5.68 1 96 100 GLY B CA 1
ATOM 2033 C C . GLY B 1 100 ? -1.181 -8.508 5.055 1 96 100 GLY B C 1
ATOM 2034 O O . GLY B 1 100 ? -2.188 -8.578 4.348 1 96 100 GLY B O 1
ATOM 2035 N N . PRO B 1 101 ? -0.277 -9.484 5.23 1 94.38 101 PRO B N 1
ATOM 2036 C CA . PRO B 1 101 ? -0.63 -10.789 4.656 1 94.38 101 PRO B CA 1
ATOM 2037 C C . PRO B 1 101 ? -1.955 -11.328 5.191 1 94.38 101 PRO B C 1
ATOM 2039 O O . PRO B 1 101 ? -2.119 -11.484 6.402 1 94.38 101 PRO B O 1
ATOM 2042 N N . GLN B 1 102 ? -2.877 -11.609 4.289 1 91.38 102 GLN B N 1
ATOM 2043 C CA . GLN B 1 102 ? -4.168 -12.203 4.613 1 91.38 102 GLN B CA 1
ATOM 2044 C C . GLN B 1 102 ? -4.949 -11.328 5.59 1 91.38 102 GLN B C 1
ATOM 2046 O O . GLN B 1 102 ? -5.617 -11.836 6.492 1 91.38 102 GLN B O 1
ATOM 2051 N N . GLN B 1 103 ? -4.773 -10.047 5.555 1 91.69 103 GLN B N 1
ATOM 2052 C CA . GLN B 1 103 ? -5.504 -9.055 6.328 1 91.69 103 GLN B CA 1
ATOM 2053 C C . GLN B 1 103 ? -6.152 -8.016 5.414 1 91.69 103 GLN B C 1
ATOM 2055 O O . GLN B 1 103 ? -5.555 -7.594 4.422 1 91.69 103 GLN B O 1
ATOM 2060 N N . PRO B 1 104 ? -7.371 -7.617 5.801 1 91.88 104 PRO B N 1
ATOM 2061 C CA . PRO B 1 104 ? -7.988 -6.562 4.992 1 91.88 104 PRO B CA 1
ATOM 2062 C C . PRO B 1 104 ? -7.203 -5.254 5.031 1 91.88 104 PRO B C 1
ATOM 2064 O O . PRO B 1 104 ? -6.613 -4.914 6.059 1 91.88 104 PRO B O 1
ATOM 2067 N N . CYS B 1 105 ? -7.195 -4.543 3.928 1 95.25 105 CYS B N 1
ATOM 2068 C CA . CYS B 1 105 ? -6.578 -3.223 3.93 1 95.25 105 CYS B CA 1
ATOM 2069 C C . CYS B 1 105 ? -7.43 -2.225 4.707 1 95.25 105 CYS B C 1
ATOM 2071 O O . CYS B 1 105 ? -8.648 -2.385 4.805 1 95.25 105 CYS B O 1
ATOM 2073 N N . ALA B 1 106 ? -6.805 -1.272 5.273 1 94.25 106 ALA B N 1
ATOM 2074 C CA . ALA B 1 106 ? -7.453 -0.19 6.012 1 94.25 106 ALA B CA 1
ATOM 2075 C C . ALA B 1 106 ? -6.902 1.168 5.59 1 94.25 106 ALA B C 1
ATOM 2077 O O . ALA B 1 106 ? -5.73 1.28 5.215 1 94.25 106 ALA B O 1
ATOM 2078 N N . GLN B 1 107 ? -7.785 2.168 5.68 1 96.19 107 GLN B N 1
ATOM 2079 C CA . GLN B 1 107 ? -7.383 3.498 5.238 1 96.19 107 GLN B CA 1
ATOM 2080 C C . GLN B 1 107 ? -7.875 4.574 6.203 1 96.19 107 GLN B C 1
ATOM 2082 O O . GLN B 1 107 ? -9 4.5 6.695 1 96.19 107 GLN B O 1
ATOM 2087 N N . THR B 1 108 ? -7.043 5.477 6.469 1 96.69 108 THR B N 1
ATOM 2088 C CA . THR B 1 108 ? -7.375 6.648 7.27 1 96.69 108 THR B CA 1
ATOM 2089 C C . THR B 1 108 ? -6.812 7.914 6.633 1 96.69 108 THR B C 1
ATOM 2091 O O . THR B 1 108 ? -5.66 7.934 6.191 1 96.69 108 THR B O 1
ATOM 2094 N N . VAL B 1 109 ? -7.645 8.93 6.582 1 97.19 109 VAL B N 1
ATOM 2095 C CA . VAL B 1 109 ? -7.168 10.242 6.164 1 97.19 109 VAL B CA 1
ATOM 2096 C C . VAL B 1 109 ? -7.043 11.156 7.383 1 97.19 109 VAL B C 1
ATOM 2098 O O . VAL B 1 109 ? -8.031 11.414 8.078 1 97.19 109 VAL B O 1
ATOM 2101 N N . PHE B 1 110 ? -5.859 11.633 7.637 1 98.12 110 PHE B N 1
ATOM 2102 C CA . PHE B 1 110 ? -5.605 12.609 8.68 1 98.12 110 PHE B CA 1
ATOM 2103 C C . PHE B 1 110 ? -5.477 14.008 8.086 1 98.12 110 PHE B C 1
ATOM 2105 O O . PHE B 1 110 ? -4.488 14.32 7.422 1 98.12 110 PHE B O 1
ATOM 2112 N N . TYR B 1 111 ? -6.457 14.812 8.383 1 97.94 111 TYR B N 1
ATOM 2113 C CA . TYR B 1 111 ? -6.289 16.219 8.047 1 97.94 111 TYR B CA 1
ATOM 2114 C C . TYR B 1 111 ? -5.434 16.938 9.094 1 97.94 111 TYR B C 1
ATOM 2116 O O . TYR B 1 111 ? -5.883 17.172 10.211 1 97.94 111 TYR B O 1
ATOM 2124 N N . VAL B 1 112 ? -4.238 17.219 8.648 1 98.31 112 VAL B N 1
ATOM 2125 C CA . VAL B 1 112 ? -3.299 17.859 9.555 1 98.31 112 VAL B CA 1
ATOM 2126 C C . VAL B 1 112 ? -3.57 19.359 9.609 1 98.31 112 VAL B C 1
ATOM 2128 O O . VAL B 1 112 ? -3.775 19.938 10.68 1 98.31 112 VAL B O 1
ATOM 2131 N N . ASP B 1 113 ? -3.643 20.031 8.43 1 97.31 113 ASP B N 1
ATOM 2132 C CA . ASP B 1 113 ? -3.996 21.438 8.312 1 97.31 113 ASP B CA 1
ATOM 2133 C C . ASP B 1 113 ? -3.217 22.297 9.312 1 97.31 113 ASP B C 1
ATOM 2135 O O . ASP B 1 113 ? -3.809 23.031 10.109 1 97.31 113 ASP B O 1
ATOM 2139 N N . GLN B 1 114 ? -1.936 22.188 9.203 1 97.56 114 GLN B N 1
ATOM 2140 C CA . GLN B 1 114 ? -1.116 22.859 10.203 1 97.56 114 GLN B CA 1
ATOM 2141 C C . GLN B 1 114 ? 0.287 23.141 9.672 1 97.56 114 GLN B C 1
ATOM 2143 O O . GLN B 1 114 ? 0.863 22.312 8.969 1 97.56 114 GLN B O 1
ATOM 2148 N N . TRP B 1 115 ? 0.806 24.297 10.047 1 97.75 115 TRP B N 1
ATOM 2149 C CA . TRP B 1 115 ? 2.23 24.578 9.922 1 97.75 115 TRP B CA 1
ATOM 2150 C C . TRP B 1 115 ? 3.031 23.844 11 1 97.75 115 TRP B C 1
ATOM 2152 O O . TRP B 1 115 ? 2.666 23.875 12.172 1 97.75 115 TRP B O 1
ATOM 2162 N N . LEU B 1 116 ? 4 23.172 10.602 1 98.5 116 LEU B N 1
ATOM 2163 C CA . LEU B 1 116 ? 5.043 22.719 11.523 1 98.5 116 LEU B CA 1
ATOM 2164 C C . LEU B 1 116 ? 6.246 23.656 11.469 1 98.5 116 LEU B C 1
ATOM 2166 O O . LEU B 1 116 ? 7.109 23.516 10.602 1 98.5 116 LEU B O 1
ATOM 2170 N N . ALA B 1 117 ? 6.254 24.531 12.43 1 97.62 117 ALA B N 1
ATOM 2171 C CA . ALA B 1 117 ? 7.234 25.609 12.438 1 97.62 117 ALA B CA 1
ATOM 2172 C C . ALA B 1 117 ? 7.348 26.25 13.82 1 97.62 117 ALA B C 1
ATOM 2174 O O . ALA B 1 117 ? 6.41 26.172 14.625 1 97.62 117 ALA B O 1
ATOM 2175 N N . THR B 1 118 ? 8.484 26.828 14.023 1 96.5 118 THR B N 1
ATOM 2176 C CA . THR B 1 118 ? 8.672 27.516 15.297 1 96.5 118 THR B CA 1
ATOM 2177 C C . THR B 1 118 ? 8.344 29 15.164 1 96.5 118 THR B C 1
ATOM 2179 O O . THR B 1 118 ? 8.211 29.703 16.172 1 96.5 118 THR B O 1
ATOM 2182 N N . ASP B 1 119 ? 8.148 29.516 13.977 1 95.38 119 ASP B N 1
ATOM 2183 C CA . ASP B 1 119 ? 7.988 30.953 13.758 1 95.38 119 ASP B CA 1
ATOM 2184 C C . ASP B 1 119 ? 6.629 31.266 13.133 1 95.38 119 ASP B C 1
ATOM 2186 O O . ASP B 1 119 ? 6.348 32.438 12.797 1 95.38 119 ASP B O 1
ATOM 2190 N N . ILE B 1 120 ? 5.832 30.281 12.859 1 95.44 120 ILE B N 1
ATOM 2191 C CA . ILE B 1 120 ? 4.461 30.422 12.383 1 95.44 120 ILE B CA 1
ATOM 2192 C C . ILE B 1 120 ? 3.514 29.672 13.312 1 95.44 120 ILE B C 1
ATOM 2194 O O . ILE B 1 120 ? 3.824 28.562 13.766 1 95.44 120 ILE B O 1
ATOM 2198 N N . PRO B 1 121 ? 2.35 30.297 13.641 1 96 121 PRO B N 1
ATOM 2199 C CA . PRO B 1 121 ? 1.426 29.547 14.492 1 96 121 PRO B CA 1
ATOM 2200 C C . PRO B 1 121 ? 1.091 28.172 13.93 1 96 121 PRO B C 1
ATOM 2202 O O . PRO B 1 121 ? 0.925 28.016 12.719 1 96 121 PRO B O 1
ATOM 2205 N N . PRO B 1 122 ? 0.966 27.109 14.82 1 97.56 122 PRO B N 1
ATOM 2206 C CA . PRO B 1 122 ? 0.892 27.156 16.281 1 97.56 122 PRO B CA 1
ATOM 2207 C C . PRO B 1 122 ? 2.266 27.078 16.953 1 97.56 122 PRO B C 1
ATOM 2209 O O . PRO B 1 122 ? 2.371 26.703 18.125 1 97.56 122 PRO B O 1
ATOM 2212 N N . PHE B 1 123 ? 3.309 27.312 16.281 1 97.44 123 PHE B N 1
ATOM 2213 C CA . PHE B 1 123 ? 4.684 27.375 16.75 1 97.44 123 PHE B CA 1
ATOM 2214 C C . PHE B 1 123 ? 5.133 26.031 17.312 1 97.44 123 PHE B C 1
ATOM 2216 O O . PHE B 1 123 ? 5.719 25.969 18.391 1 97.44 123 PHE B O 1
ATOM 2223 N N . GLN B 1 124 ? 4.699 25 16.641 1 98.06 124 GLN B N 1
ATOM 2224 C CA . GLN B 1 124 ? 5.023 23.625 17 1 98.06 124 GLN B CA 1
ATOM 2225 C C . GLN B 1 124 ? 5.629 22.875 15.82 1 98.06 124 GLN B C 1
ATOM 2227 O O . GLN B 1 124 ? 5.207 23.062 14.672 1 98.06 124 GLN B O 1
ATOM 2232 N N . LEU B 1 125 ? 6.539 21.984 16.125 1 98.5 125 LEU B N 1
ATOM 2233 C CA . LEU B 1 125 ? 7.168 21.172 15.102 1 98.5 125 LEU B CA 1
ATOM 2234 C C . LEU B 1 125 ? 6.488 19.812 14.992 1 98.5 125 LEU B C 1
ATOM 2236 O O . LEU B 1 125 ? 6.879 18.984 14.172 1 98.5 125 LEU B O 1
ATOM 2240 N N . THR B 1 126 ? 5.48 19.625 15.859 1 98.56 126 THR B N 1
ATOM 2241 C CA . THR B 1 126 ? 4.762 18.359 15.891 1 98.56 126 THR B CA 1
ATOM 2242 C C . THR B 1 126 ? 3.26 18.594 15.75 1 98.56 126 THR B C 1
ATOM 2244 O O . THR B 1 126 ? 2.717 19.547 16.312 1 98.56 126 THR B O 1
ATOM 2247 N N . ALA B 1 127 ? 2.596 17.781 14.969 1 98.69 127 ALA B N 1
ATOM 2248 C CA . ALA B 1 127 ? 1.141 17.75 14.852 1 98.69 127 ALA B CA 1
ATOM 2249 C C . ALA B 1 127 ? 0.587 16.391 15.273 1 98.69 127 ALA B C 1
ATOM 2251 O O . ALA B 1 127 ? 1.13 15.352 14.898 1 98.69 127 ALA B O 1
ATOM 2252 N N . PHE B 1 128 ? -0.462 16.406 16.078 1 98.5 128 PHE B N 1
ATOM 2253 C CA . PHE B 1 128 ? -1.106 15.203 16.578 1 98.5 128 PHE B CA 1
ATOM 2254 C C . PHE B 1 128 ? -2.559 15.133 16.125 1 98.5 128 PHE B C 1
ATOM 2256 O O . PHE B 1 128 ? -3.281 16.125 16.188 1 98.5 128 PHE B O 1
ATOM 2263 N N . ARG B 1 129 ? -2.92 14 15.555 1 98.19 129 ARG B N 1
ATOM 2264 C CA . ARG B 1 129 ? -4.309 13.719 15.203 1 98.19 129 ARG B CA 1
ATOM 2265 C C . ARG B 1 129 ? -4.746 12.367 15.758 1 98.19 129 ARG B C 1
ATOM 2267 O O . ARG B 1 129 ? -4.039 11.367 15.617 1 98.19 129 ARG B O 1
ATOM 2274 N N . ASP B 1 130 ? -5.926 12.352 16.438 1 97.12 130 ASP B N 1
ATOM 2275 C CA . ASP B 1 130 ? -6.438 11.133 17.047 1 97.12 130 ASP B CA 1
ATOM 2276 C C . ASP B 1 130 ? -7.914 10.93 16.734 1 97.12 130 ASP B C 1
ATOM 2278 O O . ASP B 1 130 ? -8.766 11.703 17.172 1 97.12 130 ASP B O 1
ATOM 2282 N N . GLY B 1 131 ? -8.219 9.938 15.984 1 96.38 131 GLY B N 1
ATOM 2283 C CA . GLY B 1 131 ? -9.594 9.609 15.648 1 96.38 131 GLY B CA 1
ATOM 2284 C C . GLY B 1 131 ? -10.016 8.242 16.156 1 96.38 131 GLY B C 1
ATOM 2285 O O . GLY B 1 131 ? -10.992 7.668 15.664 1 96.38 131 GLY B O 1
ATOM 2286 N N . CYS B 1 132 ? -9.352 7.688 17.109 1 94.94 132 CYS B N 1
ATOM 2287 C CA . CYS B 1 132 ? -9.586 6.312 17.531 1 94.94 132 CYS B CA 1
ATOM 2288 C C . CYS B 1 132 ? -10.969 6.168 18.172 1 94.94 132 CYS B C 1
ATOM 2290 O O . CYS B 1 132 ? -11.57 5.098 18.109 1 94.94 132 CYS B O 1
ATOM 2292 N N . TYR B 1 133 ? -11.422 7.223 18.734 1 90.88 133 TYR B N 1
ATOM 2293 C CA . TYR B 1 133 ? -12.734 7.16 19.359 1 90.88 133 TYR B CA 1
ATOM 2294 C C . TYR B 1 133 ? -13.828 6.93 18.328 1 90.88 133 TYR B C 1
ATOM 2296 O O . TYR B 1 133 ? -14.922 6.457 18.656 1 90.88 133 TYR B O 1
ATOM 2304 N N . MET B 1 134 ? -13.641 7.332 17.062 1 87.38 134 MET B N 1
ATOM 2305 C CA . MET B 1 134 ? -14.617 7.203 15.977 1 87.38 134 MET B CA 1
ATOM 2306 C C . MET B 1 134 ? -14.758 5.75 15.539 1 87.38 134 MET B C 1
ATOM 2308 O O . MET B 1 134 ? -15.727 5.391 14.867 1 87.38 134 MET B O 1
ATOM 2312 N N . ARG B 1 135 ? -13.781 4.992 15.695 1 78.5 135 ARG B N 1
ATOM 2313 C CA . ARG B 1 135 ? -13.812 3.586 15.305 1 78.5 135 ARG B CA 1
ATOM 2314 C C . ARG B 1 135 ? -14.789 2.799 16.172 1 78.5 135 ARG B C 1
ATOM 2316 O O . ARG B 1 135 ? -15.336 1.78 15.742 1 78.5 135 ARG B O 1
ATOM 2323 N N . ASP B 1 136 ? -15.07 3.172 17.266 1 63.38 136 ASP B N 1
ATOM 2324 C CA . ASP B 1 136 ? -16 2.529 18.188 1 63.38 136 ASP B CA 1
ATOM 2325 C C . ASP B 1 136 ? -17.438 2.906 17.875 1 63.38 136 ASP B C 1
ATOM 2327 O O . ASP B 1 136 ? -18.375 2.301 18.391 1 63.38 136 ASP B O 1
ATOM 2331 N N . GLU B 1 137 ? -17.672 3.939 17.109 1 57.72 137 GLU B N 1
ATOM 2332 C CA . GLU B 1 137 ? -19.047 4.32 16.844 1 57.72 137 GLU B CA 1
ATOM 2333 C C . GLU B 1 137 ? -19.641 3.479 15.711 1 57.72 137 GLU B C 1
ATOM 2335 O O . GLU B 1 137 ? -18.953 3.197 14.719 1 57.72 137 GLU B O 1
ATOM 2340 N N . PRO B 1 138 ? -20.828 2.789 16.125 1 48 138 PRO B N 1
ATOM 2341 C CA . PRO B 1 138 ? -21.5 2.035 15.062 1 48 138 PRO B CA 1
ATOM 2342 C C . PRO B 1 138 ? -21.641 2.832 13.766 1 48 138 PRO B C 1
ATOM 2344 O O . PRO B 1 138 ? -22.531 3.676 13.648 1 48 138 PRO B O 1
ATOM 2347 N N . ARG B 1 139 ? -20.891 3.744 13.398 1 46.19 139 ARG B N 1
ATOM 2348 C CA . ARG B 1 139 ? -21.25 4.5 12.203 1 46.19 139 ARG B CA 1
ATOM 2349 C C . ARG B 1 139 ? -21.609 3.568 11.047 1 46.19 139 ARG B C 1
ATOM 2351 O O . ARG B 1 139 ? -21.047 2.482 10.922 1 46.19 139 ARG B O 1
ATOM 2358 N N . LYS B 1 140 ? -22.875 3.859 10.453 1 43.94 140 LYS B N 1
ATOM 2359 C CA . LYS B 1 140 ? -23.344 3.309 9.188 1 43.94 140 LYS B CA 1
ATOM 2360 C C . LYS B 1 140 ? -22.234 3.363 8.125 1 43.94 140 LYS B C 1
ATOM 2362 O O . LYS B 1 140 ? -22.312 4.172 7.199 1 43.94 140 LYS B O 1
ATOM 2367 N N . ARG B 1 141 ? -21.062 3.635 8.719 1 46.06 141 ARG B N 1
ATOM 2368 C CA . ARG B 1 141 ? -20.156 3.959 7.625 1 46.06 141 ARG B CA 1
ATOM 2369 C C . ARG B 1 141 ? -20.016 2.789 6.656 1 46.06 141 ARG B C 1
ATOM 2371 O O . ARG B 1 141 ? -20.047 1.628 7.066 1 46.06 141 ARG B O 1
ATOM 2378 N N . GLY B 1 142 ? -20.562 3.047 5.715 1 42.78 142 GLY B N 1
ATOM 2379 C CA . GLY B 1 142 ? -20.328 2.084 4.648 1 42.78 142 GLY B CA 1
ATOM 2380 C C . GLY B 1 142 ? -18.922 1.511 4.672 1 42.78 142 GLY B C 1
ATOM 2381 O O . GLY B 1 142 ? -17.984 2.162 5.141 1 42.78 142 GLY B O 1
ATOM 2382 N N . ARG B 1 143 ? -18.641 0.278 4.922 1 47.88 143 ARG B N 1
ATOM 2383 C CA . ARG B 1 143 ? -17.516 -0.636 5.156 1 47.88 143 ARG B CA 1
ATOM 2384 C C . ARG B 1 143 ? -16.281 -0.186 4.402 1 47.88 143 ARG B C 1
ATOM 2386 O O . ARG B 1 143 ? -15.156 -0.509 4.797 1 47.88 143 ARG B O 1
ATOM 2393 N N . ASN B 1 144 ? -16.328 0.642 3.355 1 56.72 144 ASN B N 1
ATOM 2394 C CA . ASN B 1 144 ? -15.172 0.917 2.508 1 56.72 144 ASN B CA 1
ATOM 2395 C C . ASN B 1 144 ? -14.789 2.393 2.549 1 56.72 144 ASN B C 1
ATOM 2397 O O . ASN B 1 144 ? -14.273 2.932 1.567 1 56.72 144 ASN B O 1
ATOM 2401 N N . VAL B 1 145 ? -15.211 2.898 3.678 1 68.94 145 VAL B N 1
ATOM 2402 C CA . VAL B 1 145 ? -14.938 4.332 3.715 1 68.94 145 VAL B CA 1
ATOM 2403 C C . VAL B 1 145 ? -13.758 4.605 4.645 1 68.94 145 VAL B C 1
ATOM 2405 O O . VAL B 1 145 ? -13.68 4.055 5.746 1 68.94 145 VAL B O 1
ATOM 2408 N N . PRO B 1 146 ? -12.828 5.238 4.156 1 86.44 146 PRO B N 1
ATOM 2409 C CA . PRO B 1 146 ? -11.695 5.594 5.012 1 86.44 146 PRO B CA 1
ATOM 2410 C C . PRO B 1 146 ? -12.125 6.355 6.266 1 86.44 146 PRO B C 1
ATOM 2412 O O . PRO B 1 146 ? -13.102 7.098 6.238 1 86.44 146 PRO B O 1
ATOM 2415 N N . LEU B 1 147 ? -11.531 6.043 7.359 1 89.88 147 LEU B N 1
ATOM 2416 C CA . LEU B 1 147 ? -11.68 6.883 8.539 1 89.88 147 LEU B CA 1
ATOM 2417 C C . LEU B 1 147 ? -11.141 8.289 8.281 1 89.88 147 LEU B C 1
ATOM 2419 O O . LEU B 1 147 ? -10.023 8.445 7.797 1 89.88 147 LEU B O 1
ATOM 2423 N N . ILE B 1 148 ? -12.008 9.242 8.57 1 92 148 ILE B N 1
ATOM 2424 C CA . ILE B 1 148 ? -11.578 10.625 8.383 1 92 148 ILE B CA 1
ATOM 2425 C C . ILE B 1 148 ? -11.305 11.266 9.742 1 92 148 ILE B C 1
ATOM 2427 O O . ILE B 1 148 ? -12.188 11.32 10.602 1 92 148 ILE B O 1
ATOM 2431 N N . VAL B 1 149 ? -10.094 11.672 9.961 1 93.75 149 VAL B N 1
ATOM 2432 C CA . VAL B 1 149 ? -9.703 12.305 11.219 1 93.75 149 VAL B CA 1
ATOM 2433 C C . VAL B 1 149 ? -9.383 13.773 10.977 1 93.75 149 VAL B C 1
ATOM 2435 O O . VAL B 1 149 ? -8.43 14.102 10.266 1 93.75 149 VAL B O 1
ATOM 2438 N N . GLY B 1 150 ? -10.125 14.562 11.68 1 82.19 150 GLY B N 1
ATOM 2439 C CA . GLY B 1 150 ? -9.945 16 11.523 1 82.19 150 GLY B CA 1
ATOM 2440 C C . GLY B 1 150 ? -10.766 16.578 10.391 1 82.19 150 GLY B C 1
ATOM 2441 O O . GLY B 1 150 ? -11.953 16.281 10.258 1 82.19 150 GLY B O 1
ATOM 2442 N N . ASN B 1 151 ? -10.094 16.797 9.219 1 62.19 151 ASN B N 1
ATOM 2443 C CA . ASN B 1 151 ? -10.719 17.984 8.648 1 62.19 151 ASN B CA 1
ATOM 2444 C C . ASN B 1 151 ? -12.117 17.688 8.117 1 62.19 151 ASN B C 1
ATOM 2446 O O . ASN B 1 151 ? -12.273 16.938 7.156 1 62.19 151 ASN B O 1
ATOM 2450 N N . PRO B 1 152 ? -13.164 17.766 7.82 1 57 152 PRO B N 1
ATOM 2451 C CA . PRO B 1 152 ? -14.383 17.766 7.004 1 57 152 PRO B CA 1
ATOM 2452 C C . PRO B 1 152 ? -15 19.156 6.863 1 57 152 PRO B C 1
ATOM 2454 O O . PRO B 1 152 ? -15.344 19.797 7.863 1 57 152 PRO B O 1
ATOM 2457 N N . GLU B 1 153 ? -14.734 20.453 6.078 1 64.38 153 GLU B N 1
ATOM 2458 C CA . GLU B 1 153 ? -14.281 21.734 5.535 1 64.38 153 GLU B CA 1
ATOM 2459 C C . GLU B 1 153 ? -14.297 22.812 6.605 1 64.38 153 GLU B C 1
ATOM 2461 O O . GLU B 1 153 ? -14.117 24 6.301 1 64.38 153 GLU B O 1
ATOM 2466 N N . ARG B 1 154 ? -14.016 22.547 8.281 1 42.88 154 ARG B N 1
ATOM 2467 C CA . ARG B 1 154 ? -13.508 23.375 9.375 1 42.88 154 ARG B CA 1
ATOM 2468 C C . ARG B 1 154 ? -13.664 22.656 10.711 1 42.88 154 ARG B C 1
ATOM 2470 O O . ARG B 1 154 ? -14.414 23.109 11.578 1 42.88 154 ARG B O 1
ATOM 2477 N N . PRO B 1 155 ? -14.125 21.656 11.75 1 48.12 155 PRO B N 1
ATOM 2478 C CA . PRO B 1 155 ? -13.891 22.203 13.094 1 48.12 155 PRO B CA 1
ATOM 2479 C C . PRO B 1 155 ? -13.117 21.25 13.992 1 48.12 155 PRO B C 1
ATOM 2481 O O . PRO B 1 155 ? -13.312 20.031 13.93 1 48.12 155 PRO B O 1
ATOM 2484 N N . ALA B 1 156 ? -11.867 21.578 14.711 1 39.19 156 ALA B N 1
ATOM 2485 C CA . ALA B 1 156 ? -11.82 21.672 16.172 1 39.19 156 ALA B CA 1
ATOM 2486 C C . ALA B 1 156 ? -11.562 23.109 16.609 1 39.19 156 ALA B C 1
ATOM 2488 O O . ALA B 1 156 ? -10.914 23.875 15.906 1 39.19 156 ALA B O 1
#

Organism: Gossypium schwendimanii (NCBI:txid34291)

Sequence (312 aa):
MKNDCVYTLYVKTGWMMKAGTDSRISVVLGDSFGRSVWIPELRSWGLMPYAHDYFERGNLDVFSGRGSCIGSPCRLNLTSDGSDRHHGWYCDYIEVTSTGPQQPCAQTVFYVDQWLATDIPPFQLTAFRDGCYMRDEPRKRGRNVPLIVGNPERPAMKNDCVYTLYVKTGWMMKAGTDSRISVVLGDSFGRSVWIPELRSWGLMPYAHDYFERGNLDVFSGRGSCIGSPCRLNLTSDGSDRHHGWYCDYIEVTSTGPQQPCAQTVFYVDQWLATDIPPFQLTAFRDGCYMRDEPRKRGRNVPLIVGNPERPA

Nearest PDB structures (foldseek):
  2wxt-assembly1_A  TM=6.689E-01  e=2.835E-04  Clostridium perfringens
  2wxu-assembly1_A  TM=7.118E-01  e=4.919E-04  Clostridium perfringens
  1olp-assembly4_D  TM=6.674E-01  e=3.946E-04  Clostridium sardiniense
  1kho-assembly2_B  TM=6.651E-01  e=1.949E-03  Clostridium perfringens
  1olp-assembly3_C  TM=6.388E-01  e=2.713E-03  Clostridium sardiniense

pLDDT: mean 90.97, std 14.97, range [39.19, 98.94]

Secondary structure (DSSP, 8-state):
--PPEEEEEEEEE--STT----S-EEEEEE-TTS-EEEES-GGGGB-SPTT--TT-TT-EEEEEEEE---SS--EEEEEE---STT--EEEEEEEEEEEETTEEEEEEEEEEEEEE-SSSTT--SEEEEE-HHHHTS-----TT--EEES-SSS--/--PPEEEEEEEEE--STT----S-EEEEEE-TTS-EEEES-GGGGB-SPTT--TT-TT-EEEEEEEE---SS--EEEEEE---STT--EEEEEEEEEEEETTEEEEEEEEEEEEEE-SSSTT--SEEEEE-HHHHTS-----TT--EEES-SSS--

Solvent-accessible surface area (backbone atoms only — not comparable to full-atom values): 16742 Å² total; per-residue (Å²): 130,87,73,57,16,40,40,35,38,41,38,30,20,26,73,52,88,71,13,20,33,81,36,54,40,26,40,35,37,22,24,80,84,73,42,67,33,80,36,81,48,47,71,84,22,52,66,62,62,87,87,61,73,64,51,29,56,55,34,75,42,46,26,48,44,75,36,66,68,61,64,62,56,31,30,42,41,40,34,47,70,53,72,29,94,68,29,32,26,25,37,36,34,39,37,38,37,39,38,41,85,97,44,67,70,37,44,25,36,37,35,59,70,43,42,31,13,78,88,42,75,81,46,29,40,60,48,77,48,77,34,42,75,59,72,72,47,85,61,86,55,60,68,63,56,56,46,76,26,72,56,78,100,76,84,133,130,85,71,56,14,40,42,36,38,41,37,31,20,27,75,51,88,71,14,20,32,80,36,55,38,25,40,35,37,22,23,81,85,72,42,66,35,81,37,81,49,48,72,84,23,52,66,62,63,90,87,61,72,64,52,30,54,56,34,75,44,46,27,47,44,73,36,66,69,61,64,61,56,32,30,39,41,39,32,46,69,51,71,28,95,68,30,33,25,23,35,36,33,41,37,39,38,38,37,40,84,97,44,67,67,37,45,24,35,37,40,59,69,41,43,30,14,79,87,41,76,81,45,30,40,59,49,79,49,78,34,43,74,61,71,73,47,86,58,87,55,62,69,64,57,58,47,75,25,67,62,73,105,69,80,138

Foldseek 3Di:
DQFWKKKKKWWFFEQDVLQFAPFFKKKWWDALVGDIWTGRGQCVQWDDDPPDDPQDHGDTTMGMDTTHDDPATFKMKMFTPQPTPSHKHATQKMKMWMDTDVDDIAIAIEGQRDIQDCPDPVNHRMTIWGDNVVVPDPPPPDPPDHHYIPPPPDDD/DQFWKKKKKWWFFEQDVLQFAPFFKKKWWDALVGDIWTGRGQCVQWPDDPPDDPQDHGDTTMGMDTTHDDPATFKMKMFTPQPTPSHKHATQKMKMWMDTDVDDIAIAIEGQRDIQDCPDPVNHRMTIWGDNVVVPDPPPPDPPDHHYIDDPPDDD

Radius of gyration: 20.59 Å; Cα contacts (8 Å, |Δi|>4): 838; chains: 2; bounding box: 45×60×41 Å